Protein AF-A0A8S9N003-F1 (afdb_monomer)

Structure (mmCIF, N/CA/C/O backbone):
data_AF-A0A8S9N003-F1
#
_entry.id   AF-A0A8S9N003-F1
#
loop_
_atom_site.group_PDB
_atom_site.id
_atom_site.type_symbol
_atom_site.label_atom_id
_atom_site.label_alt_id
_atom_site.label_comp_id
_atom_site.label_asym_id
_atom_site.label_entity_id
_atom_site.label_seq_id
_atom_site.pdbx_PDB_ins_code
_atom_site.Cartn_x
_atom_site.Cartn_y
_atom_site.Cartn_z
_atom_site.occupancy
_atom_site.B_iso_or_equiv
_atom_site.auth_seq_id
_atom_site.auth_comp_id
_atom_site.auth_asym_id
_atom_site.auth_atom_id
_atom_site.pdbx_PDB_model_num
ATOM 1 N N . MET A 1 1 ? 17.693 15.719 -14.542 1.00 46.06 1 MET A N 1
ATOM 2 C CA . MET A 1 1 ? 16.903 15.922 -13.307 1.00 46.06 1 MET A CA 1
ATOM 3 C C . MET A 1 1 ? 15.934 14.744 -13.116 1.00 46.06 1 MET A C 1
ATOM 5 O O . MET A 1 1 ? 14.816 14.939 -12.684 1.00 46.06 1 MET A O 1
ATOM 9 N N . GLU A 1 2 ? 16.361 13.512 -13.427 1.00 62.44 2 GLU A N 1
ATOM 10 C CA . GLU A 1 2 ? 15.441 12.382 -13.689 1.00 62.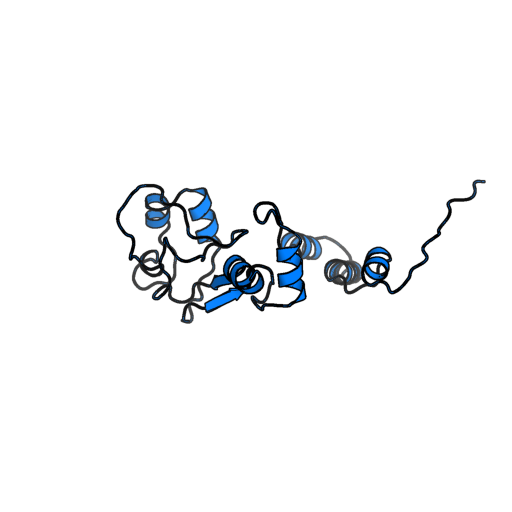44 2 GLU A CA 1
ATOM 11 C C . GLU A 1 2 ? 15.335 11.390 -12.516 1.00 62.44 2 GLU A C 1
ATOM 13 O O . GLU A 1 2 ? 14.362 10.655 -12.390 1.00 62.44 2 GLU A O 1
ATOM 18 N N . GLY A 1 3 ? 16.316 11.381 -11.604 1.00 68.00 3 GLY A N 1
ATOM 19 C CA . GLY A 1 3 ? 16.352 10.411 -10.503 1.00 68.00 3 GLY A CA 1
ATOM 20 C C . GLY A 1 3 ? 15.263 10.616 -9.443 1.00 68.00 3 GLY A C 1
ATOM 21 O O . GLY A 1 3 ? 14.746 9.640 -8.907 1.00 68.00 3 GLY A O 1
ATOM 22 N N . LYS A 1 4 ? 14.888 11.870 -9.148 1.00 77.56 4 LYS A N 1
ATOM 23 C CA . LYS A 1 4 ? 13.865 12.184 -8.134 1.00 77.56 4 LYS A CA 1
ATOM 24 C C . LYS A 1 4 ? 12.470 11.760 -8.595 1.00 77.56 4 LYS A C 1
ATOM 26 O O . LYS A 1 4 ? 11.755 11.123 -7.835 1.00 77.56 4 LYS A O 1
ATOM 31 N N . GLU A 1 5 ? 12.113 12.067 -9.838 1.00 79.81 5 GLU A N 1
ATOM 32 C CA . GLU A 1 5 ? 10.816 11.701 -10.422 1.00 79.81 5 GLU A CA 1
ATOM 33 C C . GLU A 1 5 ? 10.650 10.185 -10.519 1.00 79.81 5 GLU A C 1
ATOM 35 O O . GLU A 1 5 ? 9.596 9.641 -10.189 1.00 79.81 5 GLU A O 1
ATOM 40 N N . LEU A 1 6 ? 11.722 9.483 -10.890 1.00 77.81 6 LEU A N 1
ATOM 41 C CA . LEU A 1 6 ? 11.728 8.029 -10.944 1.00 77.81 6 LEU A CA 1
ATOM 42 C C . LEU A 1 6 ? 11.536 7.393 -9.563 1.00 77.81 6 LEU A C 1
ATOM 44 O O . LEU A 1 6 ? 10.800 6.413 -9.436 1.00 77.81 6 LEU A O 1
ATOM 48 N N . LEU A 1 7 ? 12.158 7.962 -8.526 1.00 80.50 7 LEU A N 1
ATOM 49 C CA . LEU A 1 7 ? 11.922 7.539 -7.148 1.00 80.50 7 LEU A CA 1
ATOM 50 C C . LEU A 1 7 ? 10.459 7.764 -6.761 1.00 80.50 7 LEU A C 1
ATOM 52 O O . LEU A 1 7 ? 9.802 6.825 -6.329 1.00 80.50 7 LEU A O 1
ATOM 56 N N . THR A 1 8 ? 9.911 8.957 -6.986 1.00 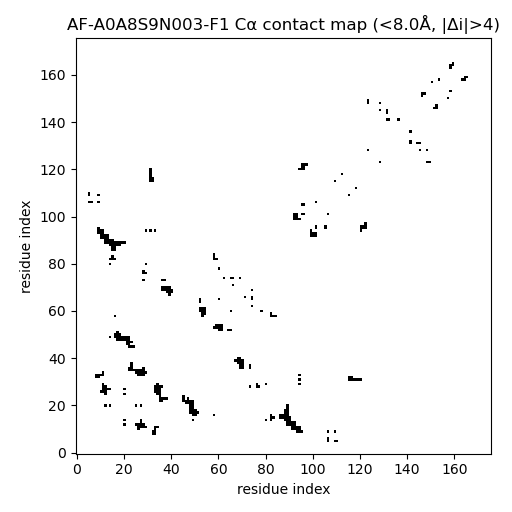81.62 8 THR A N 1
ATOM 57 C CA . THR A 1 8 ? 8.502 9.246 -6.682 1.00 81.62 8 THR A CA 1
ATOM 58 C C . THR A 1 8 ? 7.546 8.297 -7.411 1.00 81.62 8 THR A C 1
ATOM 60 O O . THR A 1 8 ? 6.586 7.824 -6.814 1.00 81.62 8 THR A O 1
ATOM 63 N N . THR A 1 9 ? 7.852 7.931 -8.657 1.00 83.56 9 THR A N 1
ATOM 64 C CA . THR A 1 9 ? 7.041 7.008 -9.473 1.00 83.56 9 THR A CA 1
ATOM 65 C C . THR A 1 9 ? 7.033 5.572 -8.940 1.00 83.56 9 THR A C 1
ATOM 67 O O . THR A 1 9 ? 6.120 4.805 -9.243 1.00 83.56 9 THR A O 1
ATOM 70 N N . GLY A 1 10 ? 8.057 5.160 -8.190 1.00 85.81 10 GLY A N 1
ATOM 71 C CA . GLY A 1 10 ? 8.152 3.795 -7.668 1.00 85.81 10 GLY A CA 1
ATOM 72 C C . GLY A 1 10 ? 7.829 3.621 -6.197 1.00 85.81 10 GLY A C 1
ATOM 73 O O . GLY A 1 10 ? 7.768 2.480 -5.728 1.00 85.81 10 GLY A O 1
ATOM 74 N N . LEU A 1 11 ? 7.603 4.718 -5.483 1.00 90.44 11 LEU A N 1
ATOM 75 C CA . LEU A 1 11 ? 7.223 4.693 -4.081 1.00 90.44 11 LEU A CA 1
ATOM 76 C C . LEU A 1 11 ? 5.718 4.445 -3.948 1.00 90.44 11 LEU A C 1
ATOM 78 O O . LEU A 1 11 ? 4.906 4.947 -4.722 1.00 90.44 11 LEU A O 1
ATOM 82 N N . ARG A 1 12 ? 5.360 3.633 -2.957 1.00 92.56 12 ARG A N 1
ATOM 83 C CA . ARG A 1 12 ? 3.988 3.297 -2.589 1.00 92.56 12 ARG A CA 1
ATOM 84 C C . ARG A 1 12 ? 3.846 3.393 -1.081 1.00 92.56 12 ARG A C 1
ATOM 86 O O . ARG A 1 12 ? 4.713 2.907 -0.355 1.00 92.56 12 ARG A O 1
ATOM 93 N N . VAL A 1 13 ? 2.735 3.935 -0.608 1.00 92.69 13 VAL A N 1
ATOM 94 C CA . VAL A 1 13 ? 2.401 3.898 0.816 1.00 92.69 13 VAL A CA 1
ATOM 95 C C . VAL A 1 13 ? 1.890 2.503 1.189 1.00 92.69 13 VAL A C 1
ATOM 97 O O . VAL A 1 13 ? 0.994 1.947 0.554 1.00 92.69 13 VAL A O 1
ATOM 100 N N . GLN A 1 14 ? 2.506 1.898 2.195 1.00 90.81 14 GLN A N 1
ATOM 101 C CA . GLN A 1 14 ? 2.070 0.673 2.845 1.00 90.81 14 GLN A CA 1
ATOM 102 C C . GLN A 1 14 ? 1.165 1.054 4.012 1.00 90.81 14 GLN A C 1
ATOM 104 O O . GLN A 1 14 ? 1.615 1.682 4.969 1.00 90.81 14 GLN A O 1
ATOM 109 N N . ILE A 1 15 ? -0.105 0.667 3.913 1.00 91.38 15 ILE A N 1
ATOM 110 C CA . ILE A 1 15 ? -1.128 1.034 4.891 1.00 91.38 15 ILE A CA 1
ATOM 111 C C . ILE A 1 15 ? -0.901 0.290 6.211 1.00 91.38 15 ILE A C 1
ATOM 113 O O . ILE A 1 15 ? -0.929 -0.943 6.256 1.00 91.38 15 ILE A O 1
ATOM 117 N N . GLY A 1 16 ? -0.702 1.058 7.279 1.00 89.06 16 GLY A N 1
ATOM 118 C CA . GLY A 1 16 ? -0.596 0.603 8.659 1.00 89.06 16 GLY A CA 1
ATOM 119 C C . GLY A 1 16 ? -1.853 0.945 9.458 1.00 89.06 16 GLY A C 1
ATOM 120 O O . GLY A 1 16 ? -2.626 0.051 9.806 1.00 89.06 16 GLY A O 1
ATOM 121 N N . ASN A 1 17 ? -2.057 2.225 9.776 1.00 89.00 17 ASN A N 1
ATOM 122 C CA . ASN A 1 17 ? -3.246 2.741 10.468 1.00 89.00 17 ASN A CA 1
ATOM 123 C C . ASN A 1 17 ? -4.128 3.596 9.548 1.00 89.00 17 ASN A C 1
ATOM 125 O O . ASN A 1 17 ? -5.282 3.835 9.891 1.00 89.00 17 ASN A O 1
ATOM 129 N N . GLY A 1 18 ? -3.617 4.013 8.386 1.00 89.25 18 GLY A N 1
ATOM 130 C CA . GLY A 1 18 ? -4.338 4.808 7.401 1.00 89.25 18 GLY A CA 1
ATOM 131 C C . GLY A 1 18 ? -4.668 6.225 7.865 1.00 89.25 18 GLY A C 1
ATOM 132 O O . GLY A 1 18 ? -5.522 6.856 7.249 1.00 89.25 18 GLY A O 1
ATOM 133 N N . GLU A 1 19 ? -4.084 6.708 8.965 1.00 90.44 19 GLU A N 1
ATOM 134 C CA . GLU A 1 19 ? -4.423 8.013 9.554 1.00 90.44 19 GLU A CA 1
ATOM 135 C C . GLU A 1 19 ? -3.781 9.176 8.798 1.00 90.44 19 GLU A C 1
ATOM 137 O O . GLU A 1 19 ? -4.361 10.256 8.751 1.00 90.44 19 GLU A O 1
ATOM 142 N N . GLU A 1 20 ? -2.615 8.951 8.191 1.00 90.50 20 GLU A N 1
ATOM 143 C CA . GLU A 1 20 ? -1.852 9.983 7.478 1.00 90.50 20 GLU A CA 1
ATOM 144 C C . GLU A 1 20 ? -2.016 9.878 5.957 1.00 90.50 20 GLU A C 1
ATOM 146 O O . GLU A 1 20 ? -1.788 10.851 5.241 1.00 90.50 20 GLU A O 1
ATOM 151 N N . THR A 1 21 ? -2.444 8.716 5.457 1.00 92.25 21 THR A N 1
ATOM 152 C CA . THR A 1 21 ? -2.610 8.479 4.020 1.00 92.25 21 THR A CA 1
ATOM 153 C C . THR A 1 21 ? -3.939 9.031 3.512 1.00 92.25 21 THR A C 1
ATOM 155 O O . THR A 1 21 ? -5.003 8.566 3.923 1.00 92.25 21 THR A O 1
ATOM 158 N N . LEU A 1 22 ? -3.897 9.954 2.554 1.00 93.00 22 LEU A N 1
ATOM 159 C CA . LEU A 1 22 ? -5.061 10.491 1.852 1.00 93.00 22 LEU A CA 1
ATOM 160 C C . LEU A 1 22 ? -5.551 9.521 0.776 1.00 93.00 22 LEU A C 1
ATOM 162 O O . LEU A 1 22 ? -4.792 9.100 -0.099 1.00 93.00 22 LEU A O 1
ATOM 166 N N . ILE A 1 23 ? -6.855 9.229 0.779 1.00 92.06 23 ILE A N 1
ATOM 167 C CA . ILE A 1 23 ? -7.449 8.206 -0.095 1.00 92.06 23 ILE A CA 1
ATOM 168 C C . ILE A 1 23 ? -7.182 8.503 -1.570 1.00 92.06 23 ILE A C 1
ATOM 170 O O . ILE A 1 23 ? -6.803 7.596 -2.302 1.00 92.06 23 ILE A O 1
ATOM 174 N N . TRP A 1 24 ? -7.390 9.746 -2.007 1.00 91.62 24 TRP A N 1
ATOM 175 C CA . TRP A 1 24 ? -7.427 10.104 -3.432 1.00 91.62 24 TRP A CA 1
ATOM 176 C C . TRP A 1 24 ? -6.133 10.719 -3.965 1.00 91.62 24 TRP A C 1
ATOM 178 O O . TRP A 1 24 ? -5.999 10.891 -5.175 1.00 91.62 24 TRP A O 1
ATOM 188 N N . ARG A 1 25 ? -5.193 11.070 -3.081 1.00 89.88 25 ARG A N 1
ATOM 189 C CA . ARG A 1 25 ? -3.941 11.744 -3.458 1.00 89.88 25 ARG A CA 1
ATOM 190 C C . ARG A 1 25 ? -2.739 10.818 -3.375 1.00 89.88 25 ARG A C 1
ATOM 192 O O . ARG A 1 25 ? -1.902 10.840 -4.275 1.00 89.88 25 ARG A O 1
ATOM 199 N N . ASP A 1 26 ? -2.671 9.995 -2.334 1.00 92.06 26 ASP A N 1
ATOM 200 C CA . ASP A 1 26 ? -1.490 9.183 -2.092 1.00 92.06 26 ASP A CA 1
ATOM 201 C C . ASP A 1 26 ? -1.506 7.890 -2.906 1.00 92.06 26 ASP A C 1
ATOM 203 O O . ASP A 1 26 ? -2.539 7.267 -3.162 1.00 92.06 26 ASP A O 1
ATOM 207 N N . ALA A 1 27 ? -0.321 7.458 -3.328 1.00 92.94 27 ALA A N 1
ATOM 208 C CA . ALA A 1 27 ? -0.155 6.242 -4.103 1.00 92.94 27 ALA A CA 1
ATOM 209 C C . ALA A 1 27 ? -0.066 5.022 -3.176 1.00 92.94 27 ALA A C 1
ATOM 211 O O . ALA A 1 27 ? 1.026 4.578 -2.825 1.00 92.94 27 ALA A O 1
ATOM 212 N N . TRP A 1 28 ? -1.210 4.476 -2.768 1.00 93.31 28 TRP A N 1
ATOM 213 C CA . TRP A 1 28 ? -1.267 3.336 -1.842 1.00 93.31 28 TRP A CA 1
ATOM 214 C C . TRP A 1 28 ? -1.800 2.037 -2.463 1.00 93.31 28 TRP A C 1
ATOM 216 O O . TRP A 1 28 ? -1.652 0.969 -1.864 1.00 93.31 28 TRP A O 1
ATOM 226 N N . LEU A 1 29 ? -2.349 2.070 -3.686 1.00 92.94 29 LEU A N 1
ATOM 227 C CA . LEU A 1 29 ? -2.745 0.836 -4.370 1.00 92.94 29 LEU A CA 1
ATOM 228 C C . LEU A 1 29 ? -1.532 0.057 -4.900 1.00 92.94 29 LEU A C 1
ATOM 230 O O . LEU A 1 29 ? -0.572 0.654 -5.402 1.00 92.94 29 LEU A O 1
ATOM 234 N N . PRO A 1 30 ? -1.576 -1.289 -4.871 1.00 87.25 30 PRO A N 1
ATOM 235 C CA . PRO A 1 30 ? -0.510 -2.155 -5.373 1.00 87.25 30 PRO A CA 1
ATOM 236 C C . PRO A 1 30 ? -0.525 -2.277 -6.911 1.00 87.25 30 PRO A C 1
ATOM 238 O O . PRO A 1 30 ? -0.478 -3.378 -7.454 1.00 87.25 30 PRO A O 1
ATOM 241 N N . THR A 1 31 ? -0.595 -1.150 -7.619 1.00 87.44 31 THR A N 1
ATOM 242 C CA . THR A 1 31 ? -0.583 -1.059 -9.088 1.00 87.44 31 THR A CA 1
ATOM 243 C C . THR A 1 31 ? 0.817 -0.782 -9.636 1.00 87.44 31 THR A C 1
ATOM 245 O O . THR A 1 31 ? 1.753 -0.496 -8.887 1.00 87.44 31 THR A O 1
ATOM 248 N N . HIS A 1 32 ? 0.966 -0.845 -10.961 1.00 84.19 32 HIS A N 1
ATOM 249 C CA . HIS A 1 32 ? 2.196 -0.491 -11.670 1.00 84.19 32 HIS A CA 1
ATOM 250 C C . HIS A 1 32 ? 1.891 0.589 -12.725 1.00 84.19 32 HIS A C 1
ATOM 252 O O . HIS A 1 32 ? 1.221 0.287 -13.714 1.00 84.19 32 HIS A O 1
ATOM 258 N N . PRO A 1 33 ? 2.307 1.852 -12.506 1.00 86.44 33 PRO A N 1
ATOM 259 C CA . PRO A 1 33 ? 2.910 2.395 -11.280 1.00 86.44 33 PRO A CA 1
ATOM 260 C C . PRO A 1 33 ? 1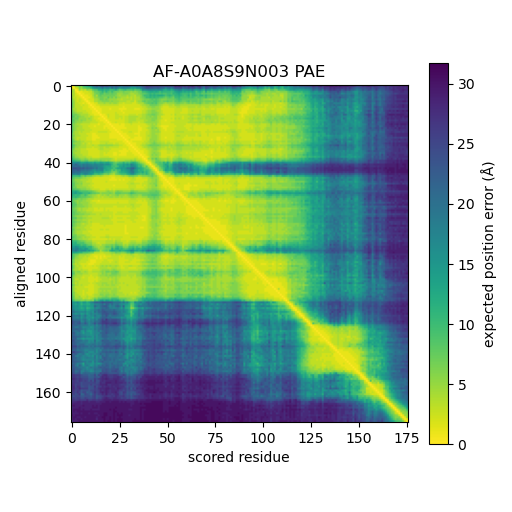.914 2.439 -10.098 1.00 86.44 33 PRO A C 1
ATOM 262 O O . PRO A 1 33 ? 0.700 2.339 -10.319 1.00 86.44 33 PRO A O 1
ATOM 265 N N . PRO A 1 34 ? 2.393 2.576 -8.845 1.00 90.19 34 PRO A N 1
ATOM 266 C CA . PRO A 1 34 ? 1.550 2.908 -7.700 1.00 90.19 34 PRO A CA 1
ATOM 267 C C . PRO A 1 34 ? 0.699 4.142 -7.987 1.00 90.19 34 PRO A C 1
ATOM 269 O O . PRO A 1 34 ? 1.190 5.123 -8.543 1.00 90.19 34 PRO A O 1
ATOM 272 N N . ARG A 1 35 ? -0.574 4.104 -7.602 1.00 92.56 35 ARG A N 1
ATOM 273 C CA . ARG A 1 35 ? -1.480 5.251 -7.730 1.00 92.56 35 ARG A CA 1
ATOM 274 C C . ARG A 1 35 ? -2.556 5.229 -6.654 1.00 92.56 35 ARG A C 1
ATOM 276 O O . ARG A 1 35 ? -2.755 4.213 -5.986 1.00 92.56 35 ARG A O 1
ATOM 283 N N . ALA A 1 36 ? -3.261 6.345 -6.528 1.00 92.38 36 ALA A N 1
ATOM 284 C CA . ALA A 1 36 ? -4.497 6.414 -5.771 1.00 92.38 36 ALA A CA 1
ATOM 285 C C . ALA A 1 36 ? -5.636 5.645 -6.487 1.00 92.38 36 ALA A C 1
ATOM 287 O O . ALA A 1 36 ? -5.599 5.469 -7.719 1.00 92.38 36 ALA A O 1
ATOM 288 N N . PRO A 1 37 ? -6.650 5.167 -5.746 1.00 92.69 37 PRO A N 1
ATOM 289 C CA . PRO A 1 37 ? -7.906 4.682 -6.304 1.00 92.69 37 PRO A CA 1
ATOM 290 C C . PRO A 1 37 ? -8.630 5.745 -7.132 1.00 92.69 37 PRO A C 1
ATOM 292 O O . PRO A 1 37 ? -8.523 6.946 -6.894 1.00 92.69 37 PRO A O 1
ATOM 295 N N . ARG A 1 38 ? -9.408 5.280 -8.108 1.00 91.25 38 ARG A N 1
ATOM 296 C CA . ARG A 1 38 ? -10.279 6.105 -8.943 1.00 91.25 38 ARG A CA 1
ATOM 297 C C . ARG A 1 38 ? -11.649 6.209 -8.290 1.00 91.25 38 ARG A C 1
ATOM 299 O O . ARG A 1 38 ? -12.271 5.194 -7.963 1.00 91.25 38 ARG A O 1
ATOM 306 N N . GLN A 1 39 ? -12.110 7.443 -8.132 1.00 88.88 39 GLN A N 1
ATOM 307 C CA . GLN A 1 39 ? -13.438 7.745 -7.618 1.00 88.88 39 GLN A CA 1
ATOM 308 C C . GLN A 1 39 ? -14.512 7.231 -8.582 1.00 88.88 39 GLN A C 1
ATOM 310 O O . GLN A 1 39 ? -14.416 7.425 -9.794 1.00 88.88 39 GLN A O 1
ATOM 315 N N . ARG A 1 40 ? -15.544 6.582 -8.040 1.00 84.12 40 ARG A N 1
ATOM 316 C CA . ARG A 1 40 ? -16.732 6.170 -8.802 1.00 84.12 40 ARG A CA 1
ATOM 317 C C . ARG A 1 40 ? -17.671 7.346 -9.067 1.00 84.12 40 ARG A C 1
ATOM 319 O O . ARG A 1 40 ? -18.242 7.431 -10.147 1.00 84.12 40 ARG A O 1
ATOM 326 N N . ASN A 1 41 ? -17.798 8.244 -8.093 1.00 77.12 41 ASN A N 1
ATOM 327 C CA . ASN A 1 41 ? -18.612 9.453 -8.154 1.00 77.12 41 ASN A CA 1
ATOM 328 C C . ASN A 1 41 ? -17.737 10.661 -7.791 1.00 77.12 41 ASN A C 1
ATOM 330 O O . ASN A 1 41 ? -16.869 10.534 -6.930 1.00 77.12 41 ASN A O 1
ATOM 334 N N . HIS A 1 42 ? -17.989 11.829 -8.391 1.00 67.06 42 HIS A N 1
ATOM 335 C CA . HIS A 1 42 ? -17.366 13.101 -7.995 1.00 67.06 42 HIS A CA 1
ATOM 336 C C . HIS A 1 42 ? -17.910 13.573 -6.639 1.00 67.06 42 HIS A C 1
ATOM 338 O O . HIS A 1 42 ? -18.656 14.545 -6.558 1.00 67.06 42 HIS A O 1
ATOM 344 N N . ILE A 1 43 ? -17.592 12.844 -5.571 1.00 64.06 43 ILE A N 1
ATOM 345 C CA . ILE A 1 43 ? -17.866 13.293 -4.212 1.00 64.06 43 ILE A CA 1
ATOM 346 C C . ILE A 1 43 ? -16.670 14.143 -3.792 1.00 64.06 43 ILE A C 1
ATOM 348 O O . ILE A 1 43 ? -15.527 13.682 -3.838 1.00 64.06 43 ILE A O 1
ATOM 352 N N . ASP A 1 44 ? -16.935 15.389 -3.414 1.00 59.94 44 ASP A N 1
ATOM 353 C CA . ASP A 1 44 ? -15.929 16.381 -3.032 1.00 59.94 44 ASP A CA 1
ATOM 354 C C . ASP A 1 44 ? -15.380 16.095 -1.622 1.00 59.94 44 ASP A C 1
ATOM 356 O O . ASP A 1 44 ? -15.587 16.841 -0.671 1.00 59.94 44 ASP A O 1
ATOM 360 N N . ILE A 1 45 ? -14.741 14.936 -1.460 1.00 60.47 45 ILE A N 1
ATOM 361 C CA . ILE A 1 45 ? -14.122 14.490 -0.205 1.00 60.47 45 ILE A CA 1
ATOM 362 C C . ILE A 1 45 ? -12.623 14.315 -0.378 1.00 60.47 45 ILE A C 1
ATOM 364 O O . ILE A 1 45 ? -12.045 13.242 -0.203 1.00 60.47 45 ILE A O 1
ATOM 368 N N . ASN A 1 46 ? -11.997 15.424 -0.758 1.00 63.50 46 ASN A N 1
ATOM 369 C CA . ASN A 1 46 ? -10.577 15.500 -1.072 1.00 63.50 46 ASN A CA 1
ATOM 370 C C . ASN A 1 46 ? -9.640 15.283 0.132 1.00 63.50 46 ASN A C 1
ATOM 372 O O . ASN A 1 46 ? -8.460 15.018 -0.092 1.00 63.50 46 ASN A O 1
ATOM 376 N N . ASP A 1 47 ? -10.152 15.311 1.368 1.00 69.75 47 ASP A N 1
ATOM 377 C CA . ASP A 1 47 ? -9.335 15.262 2.592 1.00 69.75 47 ASP A CA 1
ATOM 378 C C . ASP A 1 47 ? -9.655 14.065 3.509 1.00 69.75 47 ASP A C 1
ATOM 380 O O . ASP A 1 47 ? -9.330 14.065 4.695 1.00 69.75 47 ASP A O 1
ATOM 384 N N . HIS A 1 48 ? -10.296 13.018 2.981 1.00 87.00 48 HIS A N 1
ATOM 385 C CA . HIS A 1 48 ? -10.458 11.776 3.734 1.00 87.00 48 HIS A CA 1
ATOM 386 C C . HIS A 1 48 ? -9.202 10.913 3.701 1.00 87.00 48 HIS A C 1
ATOM 388 O O . HIS A 1 48 ? -8.563 10.727 2.660 1.00 87.00 48 HIS A O 1
ATOM 394 N N . THR A 1 49 ? -8.894 10.346 4.861 1.00 92.12 49 THR A N 1
ATOM 395 C CA . THR A 1 49 ? -7.774 9.438 5.071 1.00 92.12 49 THR A CA 1
ATOM 396 C C . THR A 1 49 ? -8.230 7.986 4.974 1.00 92.12 49 THR A C 1
ATOM 398 O O . THR A 1 49 ? -9.416 7.668 5.117 1.00 92.12 49 THR A O 1
ATOM 401 N N . VAL A 1 50 ? -7.297 7.079 4.688 1.00 91.94 50 VAL A N 1
ATOM 402 C CA . VAL A 1 50 ? -7.577 5.653 4.460 1.00 91.94 50 VAL A CA 1
ATOM 403 C C . VAL A 1 50 ? -8.223 4.988 5.681 1.00 91.94 50 VAL A C 1
ATOM 405 O O . VAL A 1 50 ? -8.997 4.048 5.508 1.00 91.94 50 VAL A O 1
ATOM 408 N N . ASN A 1 51 ? -8.007 5.503 6.896 1.00 91.38 51 ASN A N 1
ATOM 409 C CA . ASN A 1 51 ? -8.637 4.974 8.109 1.00 91.38 51 ASN A CA 1
ATOM 410 C C . ASN A 1 51 ? -10.177 4.990 8.055 1.00 91.38 51 ASN A C 1
ATOM 412 O O . ASN A 1 51 ? -10.821 4.126 8.647 1.00 91.38 51 ASN A O 1
ATOM 416 N N . THR A 1 52 ? -10.767 5.922 7.300 1.00 91.25 52 THR A N 1
ATOM 417 C CA . THR A 1 52 ? -12.222 6.069 7.159 1.00 91.25 52 THR A CA 1
ATOM 418 C C . THR A 1 52 ? -12.836 4.928 6.352 1.00 91.25 52 THR A C 1
ATOM 420 O O . THR A 1 52 ? -14.038 4.686 6.429 1.00 91.25 52 THR A O 1
ATOM 423 N N . LEU A 1 53 ? -12.006 4.191 5.606 1.00 91.44 53 LEU A N 1
ATOM 424 C CA . LEU A 1 53 ? -12.400 3.015 4.839 1.00 91.44 53 LEU A CA 1
ATOM 425 C C . LEU A 1 53 ? -12.467 1.746 5.699 1.00 91.44 53 LEU A C 1
ATOM 427 O O . LEU A 1 53 ? -12.902 0.703 5.204 1.00 91.44 53 LEU A O 1
ATOM 431 N N . PHE A 1 54 ? -12.035 1.800 6.961 1.00 91.88 54 PHE A N 1
ATOM 432 C CA . PHE A 1 54 ? -12.148 0.680 7.887 1.00 91.88 54 PHE A CA 1
ATOM 433 C C . PHE A 1 54 ? -13.515 0.639 8.572 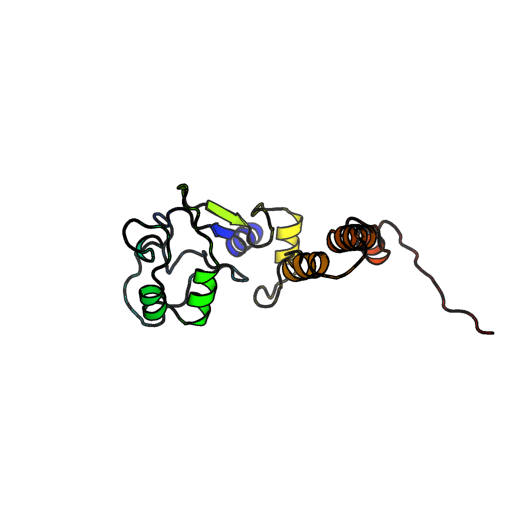1.00 91.88 54 PHE A C 1
ATOM 435 O O . PHE A 1 54 ? -14.171 1.657 8.787 1.00 91.88 54 PHE A O 1
ATOM 442 N N . LEU A 1 55 ? -13.951 -0.560 8.959 1.00 91.06 55 LEU A N 1
ATOM 443 C CA . LEU A 1 55 ? -15.061 -0.710 9.896 1.00 91.06 55 LEU A CA 1
ATOM 444 C C . LEU A 1 55 ? -14.651 -0.119 11.253 1.00 91.06 55 LEU A C 1
ATOM 446 O O . LEU A 1 55 ? -13.548 -0.388 11.737 1.00 91.06 55 LEU A O 1
ATOM 450 N N . LEU A 1 56 ? -15.544 0.663 11.867 1.00 85.88 56 LEU A N 1
ATOM 451 C CA . LEU A 1 56 ? -15.291 1.407 13.107 1.00 85.88 56 LEU A CA 1
ATOM 452 C C . LEU A 1 56 ? -14.669 0.531 14.203 1.00 85.88 56 LEU A C 1
ATOM 454 O O . LEU A 1 56 ? -15.191 -0.530 14.537 1.00 85.88 56 LEU A O 1
ATOM 458 N N . GLY A 1 57 ? -13.554 0.995 14.772 1.00 82.75 57 GLY A N 1
ATOM 459 C CA . GLY A 1 57 ? -12.837 0.287 15.839 1.00 82.75 57 GLY A CA 1
ATOM 460 C C . GLY A 1 57 ? -12.119 -0.989 15.388 1.00 82.75 57 GLY A C 1
ATOM 461 O O . GLY A 1 57 ? -11.569 -1.708 16.219 1.00 82.75 57 GLY A O 1
ATOM 462 N N . THR A 1 58 ? -12.099 -1.277 14.086 1.00 85.81 58 THR A N 1
ATOM 463 C CA . THR A 1 58 ? -11.385 -2.414 13.505 1.00 85.81 58 THR A CA 1
ATOM 464 C C . THR A 1 58 ? -10.360 -1.940 12.474 1.00 85.81 58 THR A C 1
ATOM 466 O O . THR A 1 58 ? -10.280 -0.764 12.134 1.00 85.81 58 THR A O 1
ATOM 469 N N . ARG A 1 59 ? -9.578 -2.884 11.949 1.00 85.38 59 ARG A N 1
ATOM 470 C CA . ARG A 1 59 ? -8.665 -2.681 10.811 1.00 85.38 59 ARG A CA 1
ATOM 471 C C . ARG A 1 59 ? -9.088 -3.502 9.596 1.00 85.38 59 ARG A C 1
ATOM 473 O O . ARG A 1 59 ? -8.263 -3.932 8.798 1.00 85.38 59 ARG A O 1
ATOM 480 N N . GLN A 1 60 ? -10.382 -3.794 9.515 1.00 90.44 60 GLN A N 1
ATOM 481 C CA . GLN A 1 60 ? -10.975 -4.519 8.403 1.00 90.44 60 GLN A CA 1
ATOM 482 C C . GLN A 1 60 ? -11.620 -3.528 7.446 1.00 90.44 60 GLN A C 1
ATOM 484 O O . GLN A 1 60 ? -12.273 -2.578 7.872 1.00 90.44 60 GLN A O 1
ATOM 489 N N . TRP A 1 61 ? -11.447 -3.765 6.152 1.00 93.31 61 TRP A N 1
ATOM 490 C CA . TRP A 1 61 ? -12.034 -2.937 5.108 1.00 93.31 61 TRP A CA 1
ATOM 491 C C . TRP A 1 61 ? -13.565 -2.981 5.140 1.00 93.31 61 TRP A C 1
ATOM 493 O O . TRP A 1 61 ? -14.166 -4.057 5.137 1.00 93.31 61 TRP A O 1
ATOM 503 N N . ASN A 1 62 ? -14.204 -1.813 5.094 1.00 93.81 62 ASN A N 1
ATOM 504 C CA . ASN A 1 62 ? -15.637 -1.695 4.870 1.00 93.81 62 ASN A CA 1
ATOM 505 C C . ASN A 1 62 ? -15.934 -1.866 3.370 1.00 93.81 62 ASN A C 1
ATOM 507 O O . ASN A 1 62 ? -15.860 -0.921 2.586 1.00 93.81 62 ASN A O 1
ATOM 511 N N . ILE A 1 63 ? -16.247 -3.099 2.964 1.00 93.31 63 ILE A N 1
ATOM 512 C CA . ILE A 1 63 ? -16.443 -3.465 1.552 1.00 93.31 63 ILE A CA 1
ATOM 513 C C . ILE A 1 63 ? -17.601 -2.700 0.902 1.00 93.31 63 ILE A C 1
ATOM 515 O O . ILE A 1 63 ? -17.517 -2.354 -0.276 1.00 93.31 63 ILE A O 1
ATOM 519 N N . GLU A 1 64 ? -18.662 -2.422 1.657 1.00 92.12 64 GLU A N 1
ATOM 520 C CA . GLU A 1 64 ? -19.811 -1.669 1.159 1.00 92.12 64 GLU A CA 1
ATOM 521 C C . GLU A 1 64 ? -19.424 -0.220 0.853 1.00 92.12 64 GLU A C 1
ATOM 523 O O . GLU A 1 64 ? -19.685 0.271 -0.246 1.00 92.12 64 GLU A O 1
ATOM 528 N N . LEU A 1 65 ? -18.704 0.428 1.773 1.00 91.31 65 LEU A N 1
ATOM 529 C CA . LEU A 1 65 ? -18.190 1.782 1.576 1.00 91.31 65 LEU A CA 1
ATOM 530 C C . LEU A 1 65 ? -17.212 1.851 0.395 1.00 91.31 65 LEU A C 1
ATOM 532 O O . LEU A 1 65 ? -17.314 2.742 -0.447 1.00 91.31 65 LEU A O 1
ATOM 536 N N . LEU A 1 66 ? -16.301 0.880 0.279 1.00 92.00 66 LEU A N 1
ATOM 537 C CA . LEU A 1 66 ? -15.380 0.793 -0.857 1.00 92.00 66 LEU A CA 1
ATOM 538 C C . LEU A 1 66 ? -16.130 0.701 -2.192 1.00 92.00 66 LEU A C 1
ATOM 540 O O . LEU A 1 66 ? -15.787 1.412 -3.134 1.00 92.00 66 LEU A O 1
ATOM 544 N N . ALA A 1 67 ? -17.174 -0.130 -2.267 1.00 91.62 67 ALA A N 1
ATOM 545 C CA . ALA A 1 67 ? -17.986 -0.288 -3.471 1.00 91.62 67 ALA A CA 1
ATOM 546 C C . ALA A 1 67 ? -18.774 0.980 -3.842 1.00 91.62 67 ALA A C 1
ATOM 548 O O . ALA A 1 67 ? -19.070 1.197 -5.019 1.00 91.62 67 ALA A O 1
ATOM 549 N N . GLN A 1 68 ? -19.121 1.821 -2.868 1.00 89.81 68 GLN A N 1
ATOM 550 C CA . GLN A 1 68 ? -19.784 3.102 -3.120 1.00 89.81 68 GLN A CA 1
ATOM 551 C C . GLN A 1 68 ? -18.802 4.171 -3.621 1.00 89.81 68 GLN A C 1
ATOM 553 O O . GLN A 1 68 ? -19.139 4.937 -4.525 1.00 89.81 68 GLN A O 1
ATOM 558 N N . LEU A 1 69 ? -17.591 4.213 -3.058 1.00 89.62 69 LEU A N 1
ATOM 559 C CA . LEU A 1 69 ? -16.617 5.278 -3.312 1.00 89.62 69 LEU A CA 1
ATOM 560 C C . LEU A 1 69 ? -15.724 5.026 -4.534 1.00 89.62 69 LEU A C 1
ATOM 562 O O . LEU A 1 69 ? -15.363 5.975 -5.233 1.00 89.62 69 LEU A O 1
ATOM 566 N N . MET A 1 70 ? -15.341 3.775 -4.790 1.00 91.94 70 MET A N 1
ATOM 567 C CA . MET A 1 70 ? -14.306 3.420 -5.766 1.00 91.94 70 MET A CA 1
ATOM 568 C C . MET A 1 70 ? -14.859 2.589 -6.922 1.00 91.94 70 MET A C 1
ATOM 570 O O . MET A 1 70 ? -15.885 1.913 -6.810 1.00 91.94 70 MET A O 1
ATOM 574 N N . VAL A 1 71 ? -14.158 2.622 -8.056 1.00 92.94 71 VAL A N 1
ATOM 575 C CA . VAL A 1 71 ? -14.451 1.720 -9.178 1.00 92.94 71 VAL A CA 1
ATOM 576 C C . VAL A 1 71 ? -14.178 0.255 -8.792 1.00 92.94 71 VAL A C 1
ATOM 578 O O . VAL A 1 71 ? -13.236 -0.001 -8.036 1.00 92.94 71 VAL A O 1
ATOM 581 N N . PRO A 1 72 ? -14.964 -0.720 -9.292 1.00 92.50 72 PRO A N 1
ATOM 582 C CA . PRO A 1 72 ? -14.865 -2.122 -8.872 1.00 92.50 72 PRO A CA 1
ATOM 583 C C . PRO A 1 72 ? -13.461 -2.722 -8.987 1.00 92.50 72 PRO A C 1
ATOM 585 O O . PRO A 1 72 ? -13.039 -3.467 -8.106 1.00 92.50 72 PRO A O 1
ATOM 588 N N . GLU A 1 73 ? -12.709 -2.350 -10.025 1.00 93.00 73 GLU A N 1
ATOM 589 C CA . GLU A 1 73 ? -11.350 -2.851 -10.241 1.00 93.00 73 GLU A CA 1
ATOM 590 C C . GLU A 1 73 ? -10.404 -2.423 -9.114 1.00 93.00 73 GLU A C 1
ATOM 592 O O . GLU A 1 73 ? -9.515 -3.174 -8.721 1.00 93.00 73 GLU A O 1
ATOM 597 N N . ASP A 1 74 ? -10.602 -1.219 -8.575 1.00 94.06 74 ASP A N 1
ATOM 598 C CA . ASP A 1 74 ? -9.773 -0.687 -7.498 1.00 94.06 74 ASP A CA 1
ATOM 599 C C . ASP A 1 74 ? -10.206 -1.259 -6.145 1.00 94.06 74 ASP A C 1
ATOM 601 O O . ASP A 1 74 ? -9.356 -1.537 -5.303 1.00 94.06 74 ASP A O 1
ATOM 605 N N . VAL A 1 75 ? -11.500 -1.538 -5.960 1.00 93.56 75 VAL A N 1
ATOM 606 C CA . VAL A 1 75 ? -12.011 -2.242 -4.772 1.00 93.56 75 VAL A CA 1
ATOM 607 C C . VAL A 1 75 ? -11.348 -3.611 -4.623 1.00 93.56 75 VAL A C 1
ATOM 609 O O . VAL A 1 75 ? -10.936 -3.985 -3.523 1.00 93.56 75 VAL A O 1
ATOM 612 N N . ASP A 1 76 ? -11.204 -4.355 -5.718 1.00 92.88 76 ASP A N 1
ATOM 613 C CA . ASP A 1 76 ? -10.563 -5.670 -5.685 1.00 92.88 76 ASP A CA 1
ATOM 614 C C . ASP A 1 76 ? -9.061 -5.594 -5.392 1.00 92.88 76 ASP A C 1
ATOM 616 O O . ASP A 1 76 ? -8.513 -6.511 -4.777 1.00 92.88 76 ASP A O 1
ATOM 620 N N . LEU A 1 77 ? -8.405 -4.488 -5.749 1.00 92.88 77 LEU A N 1
ATOM 621 C CA . LEU A 1 77 ? -7.023 -4.217 -5.350 1.00 92.88 77 LEU A CA 1
ATOM 622 C C . LEU A 1 77 ? -6.922 -3.879 -3.859 1.00 92.88 77 LEU A C 1
ATOM 624 O O . LEU A 1 77 ? -6.041 -4.407 -3.184 1.00 92.88 77 LEU A O 1
ATOM 628 N N . VAL A 1 78 ? -7.830 -3.055 -3.326 1.00 93.44 78 VAL A N 1
ATOM 629 C CA . VAL A 1 78 ? -7.858 -2.708 -1.893 1.00 93.44 78 VAL A CA 1
ATOM 630 C C . VAL A 1 78 ? -8.069 -3.952 -1.032 1.00 93.44 78 VAL A C 1
ATOM 632 O O . VAL A 1 78 ? -7.360 -4.142 -0.047 1.00 93.44 78 VAL A O 1
ATOM 635 N N . LYS A 1 79 ? -8.968 -4.858 -1.435 1.00 91.12 79 LYS A N 1
ATOM 636 C CA . LYS A 1 79 ? -9.204 -6.132 -0.730 1.00 91.12 79 LYS A CA 1
ATOM 637 C C . LYS A 1 79 ? -7.952 -7.006 -0.601 1.00 91.12 79 LYS A C 1
ATOM 639 O O . LYS A 1 79 ? -7.873 -7.811 0.322 1.00 91.12 79 LYS A O 1
ATOM 644 N N . GLN A 1 80 ? -6.991 -6.882 -1.519 1.00 88.94 80 GLN A N 1
ATOM 645 C CA . GLN A 1 80 ? -5.733 -7.638 -1.475 1.00 88.94 80 GLN A CA 1
ATOM 646 C C . GLN A 1 80 ? -4.718 -7.042 -0.490 1.00 88.94 80 GLN A C 1
ATOM 648 O O . GLN A 1 80 ? -3.725 -7.695 -0.161 1.00 88.94 80 GLN A O 1
ATOM 653 N N . ILE A 1 81 ? -4.942 -5.814 -0.014 1.00 89.81 81 ILE A N 1
ATOM 654 C CA . ILE A 1 81 ? -4.076 -5.156 0.961 1.00 89.81 81 ILE A CA 1
ATOM 655 C C . ILE A 1 81 ? -4.400 -5.709 2.347 1.00 89.81 81 ILE A C 1
ATOM 657 O O . ILE A 1 81 ? -5.473 -5.471 2.905 1.00 89.81 81 ILE A O 1
ATOM 661 N N . VAL A 1 82 ? -3.439 -6.434 2.915 1.00 83.88 82 VAL A N 1
ATOM 662 C CA . VAL A 1 82 ? -3.513 -6.926 4.290 1.00 83.88 82 VAL A CA 1
ATOM 663 C C . VAL A 1 82 ? -3.017 -5.834 5.230 1.00 83.88 82 VAL A C 1
ATOM 665 O O . VAL A 1 82 ? -1.843 -5.470 5.195 1.00 83.88 82 VAL A O 1
ATOM 668 N N . VAL A 1 83 ? -3.909 -5.338 6.083 1.00 86.19 83 VAL A N 1
ATOM 669 C CA . VAL A 1 83 ? -3.577 -4.376 7.138 1.00 86.19 83 VAL A CA 1
ATOM 670 C C . VAL A 1 83 ? -3.234 -5.146 8.411 1.00 86.19 83 VAL A C 1
ATOM 672 O O . VAL A 1 83 ? -3.977 -6.032 8.834 1.00 86.19 83 VAL A O 1
ATOM 675 N N . SER A 1 84 ? -2.088 -4.838 9.022 1.00 78.19 84 SER A N 1
ATOM 676 C CA . SER A 1 84 ? -1.657 -5.503 10.257 1.00 78.19 84 SER A CA 1
ATOM 677 C C . SER A 1 84 ? -2.589 -5.166 11.422 1.00 78.19 84 SER A C 1
ATOM 679 O O . SER A 1 84 ? -2.814 -3.992 11.737 1.00 78.19 84 SER A O 1
ATOM 681 N N . SER A 1 85 ? -3.069 -6.194 12.124 1.00 72.69 85 SER A N 1
ATOM 682 C CA . SER A 1 85 ? -3.890 -6.051 13.334 1.00 72.69 85 SER A CA 1
ATOM 683 C C . SER A 1 85 ? -3.130 -5.432 14.512 1.00 72.69 85 SER A C 1
ATOM 685 O O . SER A 1 85 ? -3.755 -4.906 15.425 1.00 72.69 85 SER A O 1
ATOM 687 N N . PHE A 1 86 ? -1.794 -5.497 14.502 1.00 70.94 86 PHE A N 1
ATOM 688 C CA . PHE A 1 86 ? -0.945 -5.151 15.649 1.00 70.94 86 PHE A CA 1
ATOM 689 C C . PHE A 1 86 ? -0.705 -3.655 15.856 1.00 70.94 86 PHE A C 1
ATOM 691 O O . PHE A 1 86 ? -0.026 -3.285 16.810 1.00 70.94 86 PHE A O 1
ATOM 698 N N . GLY A 1 87 ? -1.242 -2.782 15.007 1.00 67.88 87 GLY A N 1
ATOM 699 C CA . GLY A 1 87 ? -0.820 -1.385 15.053 1.00 67.88 87 GLY A CA 1
ATOM 700 C C . GLY A 1 87 ? 0.409 -1.136 14.187 1.00 67.88 87 GLY A C 1
ATOM 701 O O . GLY A 1 87 ? 1.208 -2.037 13.943 1.00 67.88 87 GLY A O 1
ATOM 702 N N . GLY A 1 88 ? 0.542 0.090 13.693 1.00 83.25 88 GLY A N 1
ATOM 703 C CA . GLY A 1 88 ? 1.669 0.532 12.877 1.00 83.25 88 GLY A CA 1
ATOM 704 C C . GLY A 1 88 ? 1.304 1.799 12.119 1.00 83.25 88 GLY A C 1
ATOM 705 O O . GLY A 1 88 ? 0.161 1.920 11.682 1.00 83.25 88 GLY A O 1
ATOM 706 N N . GLN A 1 89 ? 2.248 2.729 12.012 1.00 88.94 89 GLN A N 1
ATOM 707 C CA . GLN A 1 89 ? 2.112 3.899 11.148 1.00 88.94 89 GLN A CA 1
ATOM 708 C C . GLN A 1 89 ? 2.187 3.479 9.679 1.00 88.94 89 GLN A C 1
ATOM 710 O O . GLN A 1 89 ? 2.711 2.409 9.353 1.00 88.94 89 GLN A O 1
ATOM 715 N N . ASP A 1 90 ? 1.654 4.324 8.807 1.00 91.12 90 ASP A N 1
ATOM 716 C CA . ASP A 1 90 ? 1.807 4.163 7.367 1.00 91.12 90 ASP A CA 1
ATOM 717 C C . ASP A 1 90 ? 3.289 4.331 6.985 1.00 91.12 90 ASP A C 1
ATOM 719 O O . ASP A 1 90 ? 3.995 5.185 7.521 1.00 91.12 90 ASP A O 1
ATOM 723 N N . LEU A 1 91 ? 3.792 3.485 6.083 1.00 89.88 91 LEU A N 1
ATOM 724 C CA . LEU A 1 91 ? 5.210 3.468 5.705 1.00 89.88 91 LEU A CA 1
ATOM 725 C C . LEU A 1 91 ? 5.380 3.635 4.203 1.00 89.88 91 LEU A C 1
ATOM 727 O O . LEU A 1 91 ? 4.636 3.056 3.417 1.00 89.88 91 LEU A O 1
ATOM 731 N N . LEU A 1 92 ? 6.404 4.369 3.779 1.00 90.25 92 LEU A N 1
ATOM 732 C CA . LEU A 1 92 ? 6.735 4.476 2.363 1.00 90.25 92 LEU A 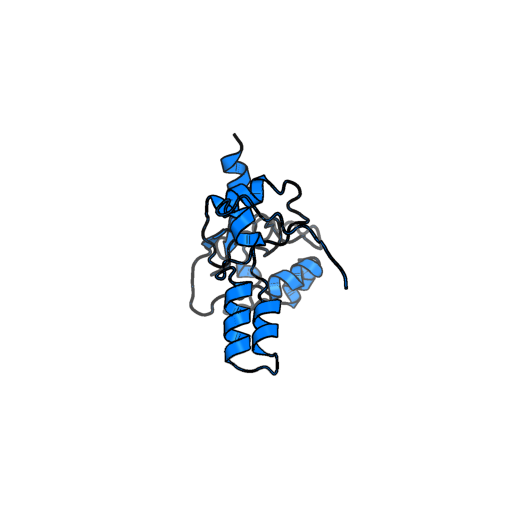CA 1
ATOM 733 C C . LEU A 1 92 ? 7.645 3.317 1.942 1.00 90.25 92 LEU A C 1
ATOM 735 O O . LEU A 1 92 ? 8.741 3.155 2.475 1.00 90.25 92 LEU A O 1
ATOM 739 N N . GLY A 1 93 ? 7.197 2.527 0.969 1.00 89.44 93 GLY A N 1
ATOM 740 C CA . GLY A 1 93 ? 7.914 1.362 0.458 1.00 89.44 93 GLY A CA 1
ATOM 741 C C . GLY A 1 93 ? 8.121 1.413 -1.053 1.00 89.44 93 GLY A C 1
ATOM 742 O O . GLY A 1 93 ? 7.372 2.043 -1.798 1.00 89.44 93 GLY A O 1
ATOM 743 N N . TRP A 1 94 ? 9.148 0.721 -1.530 1.00 90.12 94 TRP A N 1
ATOM 744 C CA . TRP A 1 94 ? 9.443 0.569 -2.948 1.00 90.12 94 TRP A CA 1
ATOM 745 C C . TRP A 1 94 ? 8.586 -0.535 -3.579 1.00 90.12 94 TRP A C 1
ATOM 747 O O . TRP A 1 94 ? 8.617 -1.689 -3.165 1.00 90.12 94 TRP A O 1
ATOM 757 N N . ASN A 1 95 ? 7.823 -0.208 -4.621 1.00 87.62 95 ASN A N 1
ATOM 758 C CA . ASN A 1 95 ? 6.833 -1.123 -5.200 1.00 87.62 95 ASN A CA 1
ATOM 759 C C . ASN A 1 95 ? 7.429 -2.227 -6.101 1.00 87.62 95 ASN A C 1
ATOM 761 O O . ASN A 1 95 ? 6.721 -3.161 -6.488 1.00 87.62 95 ASN A O 1
ATOM 765 N N . TYR A 1 96 ? 8.713 -2.121 -6.465 1.00 83.44 96 TYR A N 1
ATOM 766 C CA . TYR A 1 96 ? 9.384 -3.033 -7.406 1.00 83.44 96 TYR A CA 1
ATOM 767 C C . TYR A 1 96 ? 10.318 -4.048 -6.736 1.00 83.44 96 TYR A C 1
ATOM 769 O O . TYR A 1 96 ? 11.097 -4.716 -7.422 1.00 83.44 96 TYR A O 1
ATOM 777 N N . THR A 1 97 ? 10.241 -4.181 -5.413 1.00 82.75 97 THR A N 1
ATOM 778 C CA . THR A 1 97 ? 10.936 -5.211 -4.632 1.00 82.75 97 THR A CA 1
ATOM 779 C C . THR A 1 97 ? 9.978 -5.874 -3.643 1.00 82.75 97 THR A C 1
ATOM 781 O O . THR A 1 97 ? 8.998 -5.274 -3.208 1.00 82.75 97 THR A O 1
ATOM 784 N N . ASP A 1 98 ? 10.241 -7.143 -3.316 1.00 73.88 98 ASP A N 1
ATOM 785 C CA . ASP A 1 98 ? 9.382 -7.937 -2.423 1.00 73.88 98 ASP A CA 1
ATOM 786 C C . ASP A 1 98 ? 9.487 -7.471 -0.954 1.00 73.88 98 ASP A C 1
ATOM 788 O O . ASP A 1 98 ? 8.542 -7.627 -0.186 1.00 73.88 98 ASP A O 1
ATOM 792 N N . ASP A 1 99 ? 10.631 -6.902 -0.565 1.00 78.88 99 ASP A N 1
ATOM 793 C CA . ASP A 1 99 ? 10.920 -6.384 0.778 1.00 78.88 99 ASP A CA 1
ATOM 794 C C . ASP A 1 99 ? 10.588 -4.892 0.938 1.00 78.88 99 ASP A C 1
ATOM 796 O O . ASP A 1 99 ? 10.771 -4.334 2.017 1.00 78.88 99 ASP A O 1
ATOM 800 N N . GLY A 1 100 ? 10.119 -4.233 -0.126 1.00 83.81 100 GLY A N 1
ATOM 801 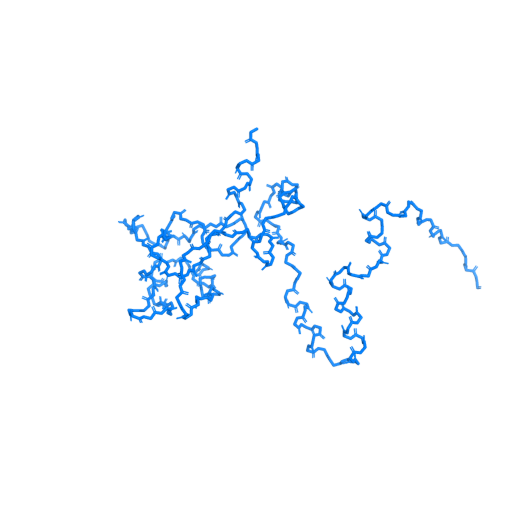C CA . GLY A 1 100 ? 9.851 -2.798 -0.122 1.00 83.81 100 GLY A CA 1
ATOM 802 C C . GLY A 1 100 ? 11.109 -1.924 -0.099 1.00 83.81 100 GLY A C 1
ATOM 803 O O . GLY A 1 100 ? 10.988 -0.705 0.000 1.00 83.81 100 GLY A O 1
ATOM 804 N N . MET A 1 101 ? 12.312 -2.498 -0.213 1.00 86.06 101 MET A N 1
ATOM 805 C CA . MET A 1 101 ? 13.563 -1.742 -0.144 1.00 86.06 101 MET A CA 1
ATOM 806 C C . MET A 1 101 ? 14.026 -1.308 -1.530 1.00 86.06 101 MET A C 1
ATOM 808 O O . MET A 1 101 ? 14.097 -2.103 -2.471 1.00 86.06 101 MET A O 1
ATOM 812 N N . TYR A 1 102 ? 14.395 -0.036 -1.664 1.00 85.50 102 TYR A N 1
ATOM 813 C CA . TYR A 1 102 ? 14.965 0.467 -2.907 1.00 85.50 102 TYR A CA 1
ATOM 814 C C . TYR A 1 102 ? 16.357 -0.128 -3.154 1.00 85.50 102 TYR A C 1
ATOM 816 O O . TYR A 1 102 ? 17.226 -0.128 -2.283 1.00 85.50 102 TYR A O 1
ATOM 824 N N . THR A 1 103 ? 16.606 -0.558 -4.391 1.00 84.44 103 THR A N 1
ATOM 825 C CA . THR A 1 103 ? 17.954 -0.902 -4.862 1.00 84.44 103 THR A CA 1
ATOM 826 C C . THR A 1 103 ? 18.257 -0.188 -6.172 1.00 84.44 103 THR A C 1
ATOM 828 O O . THR A 1 103 ? 17.373 -0.047 -7.022 1.00 84.44 103 THR A O 1
ATOM 831 N N . VAL A 1 104 ? 19.525 0.176 -6.399 1.00 84.50 104 VAL A N 1
ATOM 832 C CA . VAL A 1 104 ? 19.979 0.786 -7.668 1.00 84.50 104 VAL A CA 1
ATOM 833 C C . VAL A 1 104 ? 19.557 -0.062 -8.870 1.00 84.50 104 VAL A C 1
ATOM 835 O O . VAL A 1 104 ? 19.097 0.465 -9.876 1.00 84.50 104 VAL A O 1
ATOM 838 N N . LYS A 1 105 ? 19.629 -1.393 -8.740 1.00 82.00 105 LYS A N 1
ATOM 839 C CA . LYS A 1 105 ? 19.174 -2.334 -9.768 1.00 82.00 105 LYS A CA 1
ATOM 840 C C . LYS A 1 105 ? 17.686 -2.171 -10.088 1.00 82.00 105 LYS A C 1
ATOM 842 O O . LYS A 1 105 ? 17.324 -2.166 -11.258 1.00 82.00 105 LYS A O 1
ATOM 847 N N . SER A 1 106 ? 16.833 -2.066 -9.069 1.00 83.38 106 SER A N 1
ATOM 848 C CA . SER A 1 106 ? 15.388 -1.898 -9.260 1.00 83.38 106 SER A CA 1
ATOM 849 C C . SER A 1 106 ? 15.017 -0.520 -9.821 1.00 83.38 106 SER A C 1
ATOM 851 O O . SER A 1 106 ? 14.136 -0.442 -10.671 1.00 83.38 106 SER A O 1
ATOM 853 N N . GLY A 1 107 ? 15.727 0.545 -9.427 1.00 84.75 107 GLY A N 1
ATOM 854 C CA . GLY A 1 107 ? 15.548 1.884 -9.998 1.00 84.75 107 GLY A CA 1
ATOM 855 C C . GLY A 1 107 ? 15.995 1.964 -11.459 1.00 84.75 107 GLY A C 1
ATOM 856 O O . GLY A 1 107 ? 15.258 2.456 -12.306 1.00 84.75 107 GLY A O 1
ATOM 857 N N . TYR A 1 108 ? 17.157 1.393 -11.787 1.00 84.75 108 TYR A N 1
ATOM 858 C CA . TYR A 1 108 ? 17.622 1.283 -13.173 1.00 84.75 108 TYR A CA 1
ATOM 859 C C . TYR A 1 108 ? 16.683 0.433 -14.032 1.00 84.75 108 TYR A C 1
ATOM 861 O O . TYR A 1 108 ? 16.390 0.770 -15.175 1.00 84.75 108 TYR A O 1
ATOM 869 N N . TRP A 1 109 ? 16.175 -0.671 -13.478 1.00 82.62 109 TRP A N 1
ATOM 870 C CA . TRP A 1 109 ? 15.167 -1.472 -14.161 1.00 82.62 109 TRP A CA 1
ATOM 871 C C . TRP A 1 109 ? 13.924 -0.632 -14.468 1.00 82.62 109 TRP A C 1
ATOM 873 O O . TRP A 1 109 ? 13.494 -0.618 -15.614 1.00 82.62 109 TRP A O 1
ATOM 883 N N . LEU A 1 110 ? 13.408 0.135 -13.505 1.00 83.56 110 LEU A N 1
ATOM 884 C CA . LEU A 1 110 ? 12.275 1.032 -13.734 1.00 83.56 110 LEU A CA 1
ATOM 885 C C . LEU A 1 110 ? 12.572 2.072 -14.828 1.00 83.56 110 LEU A C 1
ATOM 887 O O . LEU A 1 110 ? 11.728 2.297 -15.689 1.00 83.56 110 LEU A O 1
ATOM 891 N N . SER A 1 111 ? 13.780 2.651 -14.850 1.00 81.81 111 SER A N 1
ATOM 892 C CA . SER A 1 111 ? 14.156 3.676 -15.841 1.00 81.81 111 SER A CA 1
ATOM 893 C C . SER A 1 111 ? 14.190 3.128 -17.265 1.00 81.81 111 SER A C 1
ATOM 895 O O . SER A 1 111 ? 13.866 3.832 -18.216 1.00 81.81 111 SER A O 1
ATOM 897 N N . MET A 1 112 ? 14.594 1.866 -17.411 1.00 79.06 112 MET A N 1
ATOM 898 C CA . MET A 1 112 ? 14.691 1.190 -18.703 1.00 79.06 112 MET A CA 1
ATOM 899 C C . MET A 1 112 ? 13.340 0.714 -19.238 1.00 79.06 112 MET A C 1
ATOM 901 O O . MET A 1 112 ? 13.228 0.429 -20.427 1.00 79.06 112 MET A O 1
ATOM 905 N N . HIS A 1 113 ? 12.312 0.633 -18.392 1.00 73.06 113 HIS A N 1
ATOM 906 C CA . HIS A 1 113 ? 10.975 0.210 -18.798 1.00 73.06 113 HIS A CA 1
ATOM 907 C C . HIS A 1 113 ? 10.027 1.413 -18.784 1.00 73.06 113 HIS A C 1
ATOM 909 O O . HIS A 1 113 ? 9.121 1.515 -17.960 1.00 73.06 113 HIS A O 1
ATOM 915 N N . SER A 1 114 ? 10.244 2.313 -19.748 1.00 57.50 114 SER A N 1
ATOM 916 C CA . SER A 1 114 ? 9.567 3.608 -19.934 1.00 57.50 114 SER A CA 1
ATOM 917 C C . SER A 1 114 ? 8.036 3.526 -19.998 1.00 57.50 114 SER A C 1
ATOM 919 O O . SER A 1 114 ? 7.354 4.530 -19.824 1.00 57.50 114 SER A O 1
ATOM 921 N N . ASN A 1 115 ? 7.484 2.334 -20.243 1.00 60.72 115 ASN A N 1
ATOM 922 C CA . ASN A 1 115 ? 6.052 2.077 -20.339 1.00 60.72 115 ASN A CA 1
ATOM 923 C C . ASN A 1 115 ? 5.554 1.362 -19.074 1.00 60.72 115 ASN A C 1
ATOM 925 O O . ASN A 1 115 ? 5.156 0.199 -19.104 1.00 60.72 115 ASN A O 1
ATOM 929 N N . VAL A 1 116 ? 5.626 2.068 -17.943 1.00 58.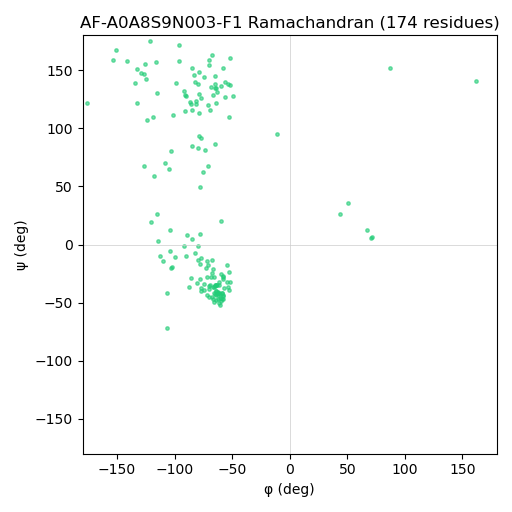84 116 VAL A N 1
ATOM 930 C CA . VAL A 1 116 ? 5.430 1.558 -16.569 1.00 58.84 116 VAL A CA 1
ATOM 931 C C . VAL A 1 116 ? 4.105 0.799 -16.372 1.00 58.84 116 VAL A C 1
ATOM 933 O O . VAL A 1 116 ? 4.010 -0.077 -15.517 1.00 58.84 116 VAL A O 1
ATOM 936 N N . HIS A 1 117 ? 3.104 1.080 -17.212 1.00 56.28 117 HIS A N 1
ATOM 937 C CA . HIS A 1 117 ? 1.784 0.441 -17.217 1.00 56.28 117 HIS A CA 1
ATOM 938 C C . HIS A 1 117 ? 1.755 -1.009 -17.733 1.00 56.28 117 HIS A C 1
ATOM 940 O O . HIS A 1 117 ? 0.754 -1.693 -17.541 1.00 56.28 117 HIS A O 1
ATOM 946 N N . GLN A 1 118 ? 2.812 -1.491 -18.397 1.00 51.38 118 GLN A N 1
ATOM 947 C CA . GLN A 1 118 ? 2.860 -2.838 -18.995 1.00 51.38 118 GLN A CA 1
ATOM 948 C C . GLN A 1 118 ? 3.886 -3.764 -18.334 1.00 51.38 118 GLN A C 1
ATOM 950 O O . GLN A 1 118 ? 4.087 -4.897 -18.776 1.00 51.38 118 GLN A O 1
ATOM 955 N N . VAL A 1 119 ? 4.563 -3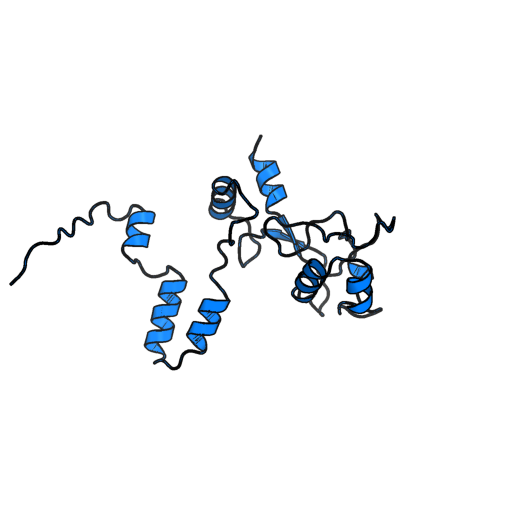.297 -17.287 1.00 53.75 119 VAL A N 1
ATOM 956 C CA . VAL A 1 119 ? 5.729 -3.992 -16.754 1.00 53.75 119 VAL A CA 1
ATOM 957 C C . VAL A 1 119 ? 5.337 -4.766 -15.511 1.00 53.75 119 VAL A C 1
ATOM 959 O O . VAL A 1 119 ? 5.044 -4.194 -14.462 1.00 53.75 119 VAL A O 1
ATOM 962 N N . ASN A 1 120 ? 5.363 -6.092 -15.625 1.00 54.84 120 ASN A N 1
ATOM 963 C CA . ASN A 1 120 ? 5.266 -6.950 -14.458 1.00 54.84 120 ASN A CA 1
ATOM 964 C C . ASN A 1 120 ? 6.512 -6.669 -13.596 1.00 54.84 120 ASN A C 1
ATOM 966 O O . ASN A 1 120 ? 7.629 -6.784 -14.115 1.00 54.84 120 ASN A O 1
ATOM 970 N N . PRO A 1 121 ? 6.373 -6.244 -12.329 1.00 54.56 121 PRO A N 1
ATOM 971 C CA . PRO A 1 121 ? 7.520 -6.029 -11.455 1.00 54.56 121 PRO A CA 1
ATOM 972 C C . PRO A 1 121 ? 8.413 -7.271 -11.436 1.00 54.56 121 PRO A C 1
ATOM 974 O O . PRO A 1 121 ? 7.959 -8.390 -11.674 1.00 54.56 121 PRO A O 1
ATOM 977 N N . LEU A 1 122 ? 9.667 -7.094 -11.021 1.00 55.59 122 LEU A N 1
ATOM 978 C CA . LEU A 1 122 ? 10.596 -8.173 -10.652 1.00 55.59 122 LEU A CA 1
ATOM 979 C C . LEU A 1 122 ? 10.089 -9.057 -9.487 1.00 55.59 122 LEU A C 1
ATOM 981 O O . LEU A 1 122 ? 10.883 -9.747 -8.846 1.00 55.59 122 LEU A O 1
ATOM 985 N N . ARG A 1 123 ? 8.778 -9.063 -9.210 1.00 54.72 123 ARG A N 1
ATOM 986 C CA . ARG A 1 123 ? 8.102 -10.048 -8.381 1.00 54.72 123 ARG A CA 1
ATOM 987 C C . ARG A 1 123 ? 8.464 -11.403 -8.947 1.00 54.72 123 ARG A C 1
ATOM 989 O O . ARG A 1 123 ? 8.046 -11.796 -10.036 1.00 54.72 123 ARG A O 1
ATOM 996 N N . ARG A 1 124 ? 9.273 -12.131 -8.190 1.00 56.78 124 ARG A N 1
ATOM 997 C CA . ARG A 1 124 ? 9.485 -13.554 -8.413 1.00 56.78 124 ARG A CA 1
ATOM 998 C C . ARG A 1 124 ? 8.162 -14.250 -8.162 1.00 56.78 124 ARG A C 1
ATOM 1000 O O . ARG A 1 124 ? 7.921 -14.663 -7.027 1.00 56.78 124 ARG A O 1
ATOM 1007 N N . SER A 1 125 ? 7.350 -14.302 -9.217 1.00 61.03 125 SER A N 1
ATOM 1008 C CA . SER A 1 125 ? 6.028 -14.915 -9.352 1.00 61.03 125 SER A CA 1
ATOM 1009 C C . SER A 1 125 ? 5.689 -15.794 -8.156 1.00 61.03 125 SER A C 1
ATOM 1011 O O . SER A 1 125 ? 6.122 -16.954 -8.057 1.00 61.03 125 SER A O 1
ATOM 1013 N N . VAL A 1 126 ? 4.968 -15.197 -7.212 1.00 61.53 126 VAL A N 1
ATOM 1014 C CA . VAL A 1 126 ? 4.475 -15.877 -6.013 1.00 61.53 126 VAL A CA 1
ATOM 1015 C C . VAL A 1 126 ? 3.613 -17.068 -6.437 1.00 61.53 126 VAL A C 1
ATOM 1017 O O . VAL A 1 126 ? 3.648 -18.115 -5.797 1.00 61.53 126 VAL A O 1
ATOM 1020 N N . GLU A 1 127 ? 2.957 -16.962 -7.593 1.00 66.44 127 GLU A N 1
ATOM 1021 C CA . GLU A 1 127 ? 2.169 -18.006 -8.235 1.00 66.44 127 GLU A CA 1
ATOM 1022 C C . GLU A 1 127 ? 3.032 -19.201 -8.657 1.00 66.44 127 GLU A C 1
ATOM 1024 O O . GLU A 1 127 ? 2.693 -20.332 -8.315 1.00 66.44 127 GLU A O 1
ATOM 1029 N N . LEU A 1 128 ? 4.179 -18.989 -9.325 1.00 68.44 128 LEU A N 1
ATOM 1030 C CA . LEU A 1 128 ? 5.076 -20.102 -9.691 1.00 68.44 128 LEU A CA 1
ATOM 1031 C C . LEU A 1 128 ? 5.701 -20.743 -8.452 1.00 68.44 128 LEU A C 1
ATOM 1033 O O . LEU A 1 128 ? 5.860 -21.961 -8.404 1.00 68.44 128 LEU A O 1
ATOM 1037 N N . LYS A 1 129 ? 6.027 -19.940 -7.431 1.00 70.94 129 LYS A N 1
ATOM 1038 C CA . LYS A 1 129 ? 6.515 -20.448 -6.143 1.00 70.94 129 LYS A CA 1
ATOM 1039 C C . LYS A 1 129 ? 5.458 -21.323 -5.463 1.00 70.94 129 LYS A C 1
ATOM 1041 O O . LYS A 1 129 ? 5.772 -22.425 -5.021 1.00 70.94 129 LYS A O 1
ATOM 1046 N N . ALA A 1 130 ? 4.207 -20.870 -5.412 1.00 75.12 130 ALA A N 1
ATOM 1047 C CA . ALA A 1 130 ? 3.099 -21.627 -4.838 1.00 75.12 130 ALA A CA 1
ATOM 1048 C C . ALA A 1 130 ? 2.792 -22.901 -5.647 1.00 75.12 130 ALA A C 1
ATOM 1050 O O . ALA A 1 130 ? 2.595 -23.968 -5.063 1.00 75.12 130 ALA A O 1
ATOM 1051 N N . ALA A 1 131 ? 2.804 -22.816 -6.980 1.00 79.81 131 ALA A N 1
ATOM 1052 C CA . ALA A 1 131 ? 2.609 -23.955 -7.875 1.00 79.81 131 ALA A CA 1
ATOM 1053 C C . ALA A 1 131 ? 3.709 -25.015 -7.702 1.00 79.81 131 ALA A C 1
ATOM 1055 O O . ALA A 1 131 ? 3.414 -26.207 -7.617 1.00 79.81 131 ALA A O 1
ATOM 1056 N N . LEU A 1 132 ? 4.967 -24.588 -7.559 1.00 84.38 132 LEU A N 1
ATOM 1057 C CA . LEU A 1 132 ? 6.109 -25.474 -7.330 1.00 84.38 132 LEU A CA 1
ATOM 1058 C C . LEU A 1 132 ? 5.949 -26.319 -6.063 1.00 84.38 132 LEU A C 1
ATOM 1060 O O . LEU A 1 132 ? 6.254 -27.514 -6.067 1.00 84.38 132 LEU A O 1
ATOM 1064 N N . TRP A 1 133 ? 5.457 -25.719 -4.979 1.00 82.81 133 TRP A N 1
ATOM 1065 C CA . TRP A 1 133 ? 5.263 -26.440 -3.723 1.00 82.81 133 TRP A CA 1
ATOM 1066 C C . TRP A 1 133 ? 4.056 -27.383 -3.764 1.00 82.81 133 TRP A C 1
ATOM 1068 O O . TRP A 1 133 ? 4.140 -28.484 -3.209 1.00 82.81 133 TRP A O 1
ATOM 1078 N N . LYS A 1 134 ? 2.993 -27.005 -4.486 1.00 84.50 134 LYS A N 1
ATOM 1079 C CA . LYS A 1 134 ? 1.792 -27.830 -4.716 1.00 84.50 134 LYS A CA 1
ATOM 1080 C C . LYS A 1 134 ? 2.012 -28.993 -5.690 1.00 84.50 134 LYS A C 1
ATOM 1082 O O . LYS A 1 134 ? 1.244 -29.948 -5.668 1.00 84.50 134 LYS A O 1
ATOM 1087 N N . MET A 1 135 ? 3.047 -28.942 -6.526 1.00 85.88 135 MET A N 1
ATOM 1088 C CA . MET A 1 135 ? 3.356 -29.997 -7.493 1.00 85.88 135 MET A CA 1
ATOM 1089 C C . MET A 1 135 ? 3.616 -31.343 -6.799 1.00 85.88 135 MET A C 1
ATOM 1091 O O . MET A 1 135 ? 4.347 -31.411 -5.808 1.00 85.88 135 MET A O 1
ATOM 1095 N N . ASN A 1 136 ? 3.070 -32.435 -7.335 1.00 84.62 136 ASN A N 1
ATOM 1096 C CA . ASN A 1 136 ? 3.385 -33.780 -6.857 1.00 84.62 136 ASN A CA 1
ATOM 1097 C C . ASN A 1 136 ? 4.727 -34.246 -7.445 1.00 84.62 136 ASN A C 1
ATOM 1099 O O . ASN A 1 136 ? 4.781 -34.890 -8.488 1.00 84.62 136 ASN A O 1
ATOM 1103 N N . ALA A 1 137 ? 5.824 -33.843 -6.810 1.00 87.25 137 ALA A N 1
ATOM 1104 C CA . ALA A 1 137 ? 7.182 -34.151 -7.242 1.00 87.25 137 ALA A CA 1
ATOM 1105 C C . ALA A 1 137 ? 8.090 -34.447 -6.049 1.00 87.25 137 ALA A C 1
ATOM 1107 O O . ALA A 1 137 ? 7.839 -33.992 -4.930 1.00 87.25 137 ALA A O 1
ATOM 1108 N N . ALA A 1 138 ? 9.189 -35.160 -6.304 1.00 90.62 138 ALA A N 1
ATOM 1109 C CA . ALA A 1 138 ? 10.177 -35.465 -5.280 1.00 90.62 138 ALA A CA 1
ATOM 1110 C C . ALA A 1 138 ? 10.723 -34.174 -4.620 1.00 90.62 138 ALA A C 1
ATOM 1112 O O . ALA A 1 138 ? 11.022 -33.206 -5.329 1.00 90.62 138 ALA A O 1
ATOM 1113 N N . PRO A 1 139 ? 10.945 -34.150 -3.289 1.00 86.38 139 PRO A N 1
ATOM 1114 C CA . PRO A 1 139 ? 11.437 -32.966 -2.573 1.00 86.38 139 PRO A CA 1
ATOM 1115 C C . PRO A 1 139 ? 12.737 -32.378 -3.137 1.00 86.38 139 PRO A C 1
ATOM 1117 O O . PRO A 1 139 ? 12.921 -31.159 -3.130 1.00 86.38 139 PRO A O 1
ATOM 1120 N N . LYS A 1 140 ? 13.617 -33.236 -3.677 1.00 84.19 140 LYS A N 1
ATOM 1121 C CA . LYS A 1 140 ? 14.858 -32.828 -4.356 1.00 84.19 140 LYS A CA 1
ATOM 1122 C C . LYS A 1 140 ? 14.583 -31.991 -5.609 1.00 84.19 140 LYS A C 1
ATOM 1124 O O . LYS A 1 140 ? 15.245 -30.979 -5.821 1.00 84.19 140 LYS A O 1
ATOM 1129 N N . LEU A 1 141 ? 13.581 -32.372 -6.405 1.00 83.62 141 LEU A N 1
ATOM 1130 C CA . LEU A 1 141 ? 13.199 -31.652 -7.620 1.00 83.62 141 LEU A CA 1
ATOM 1131 C C . LEU A 1 141 ? 12.544 -30.306 -7.286 1.00 83.62 141 LEU A C 1
ATOM 1133 O O . LEU A 1 141 ? 12.852 -29.303 -7.924 1.00 83.62 141 LEU A O 1
ATOM 1137 N N . LYS A 1 142 ? 11.718 -30.256 -6.231 1.00 86.12 142 LYS A N 1
ATOM 1138 C CA . LYS A 1 142 ? 11.153 -28.996 -5.719 1.00 86.12 142 LYS A CA 1
ATOM 1139 C C . LYS A 1 142 ? 12.250 -28.023 -5.289 1.00 86.12 142 LYS A C 1
ATOM 1141 O O . LYS A 1 142 ? 12.259 -26.882 -5.736 1.00 86.12 142 LYS A O 1
ATOM 1146 N N . HIS A 1 143 ? 13.221 -28.480 -4.495 1.00 82.19 143 HIS A N 1
ATOM 1147 C CA . HIS A 1 143 ? 14.357 -27.649 -4.075 1.00 82.19 143 HIS A CA 1
ATOM 1148 C C . HIS A 1 143 ? 15.205 -27.164 -5.254 1.00 82.19 143 HIS A C 1
ATOM 1150 O O . HIS A 1 143 ? 15.608 -26.001 -5.289 1.00 82.19 143 HIS A O 1
ATOM 1156 N N . PHE A 1 144 ? 15.464 -28.031 -6.234 1.00 82.00 144 PHE A N 1
ATOM 1157 C CA . PHE A 1 144 ? 16.188 -27.660 -7.447 1.00 82.00 144 PHE A CA 1
ATOM 1158 C C . PHE A 1 144 ? 15.458 -26.558 -8.226 1.00 82.00 144 PHE A C 1
ATOM 1160 O O . PHE A 1 144 ? 16.038 -25.509 -8.504 1.00 82.00 144 PHE A O 1
ATOM 1167 N N . LEU A 1 145 ? 14.169 -26.749 -8.510 1.00 80.38 145 LEU A N 1
ATOM 1168 C CA . LEU A 1 145 ? 13.350 -25.771 -9.227 1.00 80.38 145 LEU A CA 1
ATOM 1169 C C . LEU A 1 145 ? 13.188 -24.467 -8.435 1.00 80.38 145 LEU A C 1
ATOM 1171 O O . LEU A 1 145 ? 13.207 -23.389 -9.022 1.00 80.38 145 LEU A O 1
ATOM 1175 N N . TRP A 1 146 ? 13.119 -24.539 -7.103 1.00 79.00 146 TRP A N 1
ATOM 1176 C CA . TRP A 1 146 ? 13.099 -23.364 -6.236 1.00 79.00 146 TRP A CA 1
ATOM 1177 C C . TRP A 1 146 ? 14.371 -22.536 -6.426 1.00 79.00 146 TRP A C 1
ATOM 1179 O O . TRP A 1 146 ? 14.300 -21.331 -6.652 1.00 79.00 146 TRP A O 1
ATOM 1189 N N . ARG A 1 147 ? 15.545 -23.182 -6.443 1.00 74.69 147 ARG A N 1
ATOM 1190 C CA . ARG A 1 147 ? 16.820 -22.508 -6.732 1.00 74.69 147 ARG A CA 1
ATOM 1191 C C . ARG A 1 147 ? 16.885 -21.926 -8.147 1.00 74.69 147 ARG A C 1
ATOM 1193 O O . ARG A 1 147 ? 17.482 -20.864 -8.320 1.00 74.69 147 ARG A O 1
ATOM 1200 N N . VAL A 1 148 ? 16.273 -22.577 -9.138 1.00 72.12 148 VAL A N 1
ATOM 1201 C CA . VAL A 1 148 ? 16.168 -22.059 -10.516 1.00 72.12 148 VAL A CA 1
ATOM 1202 C C . VAL A 1 148 ? 15.298 -20.802 -10.567 1.00 72.12 148 VAL A C 1
ATOM 1204 O O . VAL A 1 148 ? 15.744 -19.785 -11.094 1.00 72.12 148 VAL A O 1
ATOM 1207 N N . LEU A 1 149 ? 14.106 -20.827 -9.961 1.00 69.81 149 LEU A N 1
ATOM 1208 C CA . LEU A 1 149 ? 13.213 -19.661 -9.857 1.00 69.81 149 LEU A CA 1
ATOM 1209 C C . LEU A 1 149 ? 13.863 -18.508 -9.075 1.00 69.81 149 LEU A C 1
ATOM 1211 O O . LEU A 1 149 ? 13.657 -17.326 -9.367 1.00 69.81 149 LEU A O 1
ATOM 1215 N N . LEU A 1 150 ? 14.704 -18.843 -8.096 1.00 66.12 150 LEU A N 1
ATOM 1216 C CA . LEU A 1 150 ? 15.523 -17.882 -7.367 1.00 66.12 150 LEU A CA 1
ATOM 1217 C C . LEU A 1 150 ? 16.770 -17.407 -8.132 1.00 66.12 150 LEU A C 1
ATOM 1219 O O . LEU A 1 150 ? 17.587 -16.690 -7.552 1.00 66.12 150 LEU A O 1
ATOM 1223 N N . GLU A 1 151 ? 16.924 -17.736 -9.423 1.00 60.75 151 GLU A N 1
ATOM 1224 C CA . GLU A 1 151 ? 18.124 -17.459 -10.239 1.00 60.75 151 GLU A CA 1
ATOM 1225 C C . GLU A 1 151 ? 19.443 -17.759 -9.489 1.00 60.75 151 GLU A C 1
ATOM 1227 O O . GLU A 1 151 ? 20.486 -17.155 -9.748 1.00 60.75 151 GLU A O 1
ATOM 1232 N N . ALA A 1 152 ? 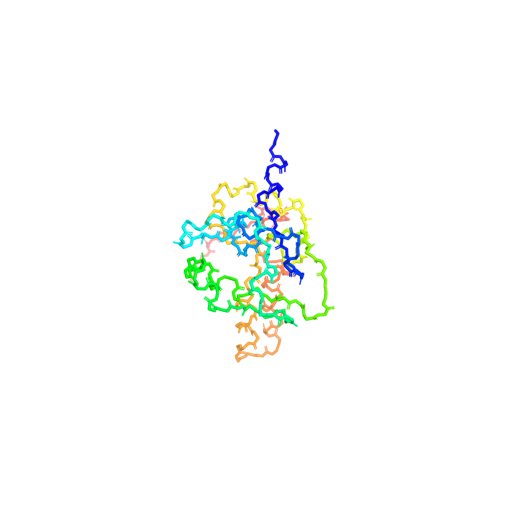19.388 -18.678 -8.521 1.00 56.91 152 ALA A N 1
ATOM 1233 C CA . ALA A 1 152 ? 20.483 -19.077 -7.640 1.00 56.91 152 ALA A CA 1
ATOM 1234 C C . ALA A 1 152 ? 21.289 -20.235 -8.249 1.00 56.91 152 ALA A C 1
ATOM 1236 O O . ALA A 1 152 ? 22.129 -20.855 -7.589 1.00 56.91 152 ALA A O 1
ATOM 1237 N N . MET A 1 153 ? 20.984 -20.549 -9.507 1.00 55.09 153 MET A N 1
ATOM 1238 C CA . MET A 1 153 ? 21.680 -21.498 -10.347 1.00 55.09 153 MET A CA 1
ATOM 1239 C C . MET A 1 153 ? 22.292 -20.734 -11.522 1.00 55.09 153 MET A C 1
ATOM 1241 O O . MET A 1 153 ? 21.581 -19.967 -12.174 1.00 55.09 153 MET A O 1
ATOM 1245 N N . PRO A 1 154 ? 23.583 -20.922 -11.820 1.00 49.44 154 PRO A N 1
ATOM 1246 C CA . PRO A 1 154 ? 24.198 -20.367 -13.013 1.00 49.44 154 PRO A CA 1
ATOM 1247 C C . PRO A 1 154 ? 23.717 -21.158 -14.235 1.00 49.44 154 PRO A C 1
ATOM 1249 O O . PRO A 1 154 ? 24.376 -22.073 -14.711 1.00 49.44 154 PRO A O 1
ATOM 1252 N N . VAL A 1 155 ? 22.522 -20.837 -14.726 1.00 57.22 155 VAL A N 1
ATOM 1253 C CA . VAL A 1 155 ? 22.043 -21.325 -16.025 1.00 57.22 155 VAL A CA 1
ATOM 1254 C C . VAL A 1 155 ? 22.700 -20.468 -17.117 1.00 57.22 155 VAL A C 1
ATOM 1256 O O . VAL A 1 155 ? 22.963 -19.287 -16.881 1.00 57.22 155 VAL A O 1
ATOM 1259 N N . GLY A 1 156 ? 22.981 -21.017 -18.305 1.00 55.62 156 GLY A N 1
ATOM 1260 C CA . GLY A 1 156 ? 23.752 -20.324 -19.358 1.00 55.62 156 GLY A CA 1
ATOM 1261 C C . GLY A 1 156 ? 23.230 -18.924 -19.724 1.00 55.62 156 GLY A C 1
ATOM 1262 O O . GLY A 1 156 ? 24.012 -18.008 -19.970 1.00 55.62 156 GLY A O 1
ATOM 1263 N N . SER A 1 157 ? 21.915 -18.705 -19.646 1.00 54.62 157 SER A N 1
ATOM 1264 C CA . SER A 1 157 ? 21.282 -17.391 -19.827 1.00 54.62 157 SER A CA 1
ATOM 1265 C C . SER A 1 157 ? 21.644 -16.378 -18.728 1.00 54.62 157 SER A C 1
ATOM 1267 O O . SER A 1 157 ? 21.842 -15.198 -19.017 1.00 54.62 157 SER A O 1
ATOM 1269 N N . ILE A 1 158 ? 21.791 -16.822 -17.476 1.00 53.81 158 ILE A N 1
ATOM 1270 C CA . ILE A 1 158 ? 22.192 -15.998 -16.324 1.00 53.81 158 ILE A CA 1
ATOM 1271 C C . ILE A 1 158 ? 23.690 -15.681 -16.388 1.00 53.81 158 ILE A C 1
ATOM 1273 O O . ILE A 1 158 ? 24.077 -14.550 -16.098 1.00 53.81 158 ILE A O 1
ATOM 1277 N N . LEU A 1 159 ? 24.523 -16.637 -16.810 1.00 55.41 159 LEU A N 1
ATOM 1278 C CA . LEU A 1 159 ? 25.961 -16.422 -17.024 1.00 55.41 159 LEU A CA 1
ATOM 1279 C C . LEU A 1 159 ? 26.224 -15.427 -18.162 1.00 55.41 159 LEU A C 1
ATOM 1281 O O . LEU A 1 159 ? 27.028 -14.509 -17.992 1.00 55.41 159 LEU A O 1
ATOM 1285 N N . LYS A 1 160 ? 25.478 -15.538 -19.271 1.00 55.66 160 LYS A N 1
ATOM 1286 C CA . LYS A 1 160 ? 25.524 -14.585 -20.392 1.00 55.66 160 LYS A CA 1
ATOM 1287 C C . LYS A 1 160 ? 25.055 -13.190 -19.966 1.00 55.66 160 LYS A C 1
ATOM 1289 O O . LYS A 1 160 ? 25.717 -12.198 -20.255 1.00 55.66 160 LYS A O 1
ATOM 1294 N N . ARG A 1 161 ? 23.965 -13.104 -19.192 1.00 56.06 161 ARG A N 1
ATOM 1295 C CA . ARG A 1 161 ? 23.447 -11.837 -18.639 1.00 56.06 161 ARG A CA 1
ATOM 1296 C C . ARG A 1 161 ? 24.410 -11.178 -17.645 1.00 56.06 161 ARG A C 1
ATOM 1298 O O . ARG A 1 161 ? 24.497 -9.957 -17.610 1.00 56.06 161 ARG A O 1
ATOM 1305 N N . ARG A 1 162 ? 25.140 -11.966 -16.848 1.00 56.41 162 ARG A N 1
ATOM 1306 C CA . ARG A 1 162 ? 26.166 -11.481 -15.904 1.00 56.41 162 ARG A CA 1
ATOM 1307 C C . ARG A 1 162 ? 27.543 -11.265 -16.554 1.00 56.41 162 ARG A C 1
ATOM 1309 O O . ARG A 1 162 ? 28.478 -10.935 -15.838 1.00 56.41 162 ARG A O 1
ATOM 1316 N N . ARG A 1 163 ? 27.662 -11.440 -17.880 1.00 55.91 163 ARG A N 1
ATOM 1317 C CA . ARG A 1 163 ? 28.915 -11.368 -18.660 1.00 55.91 163 ARG A CA 1
ATOM 1318 C C . ARG A 1 163 ? 30.053 -12.224 -18.086 1.00 55.91 163 ARG A C 1
ATOM 1320 O O . ARG A 1 163 ? 31.210 -11.834 -18.146 1.00 55.91 163 ARG A O 1
ATOM 1327 N N . VAL A 1 164 ? 29.721 -13.386 -17.525 1.00 58.47 164 VAL A N 1
ATOM 1328 C CA . VAL A 1 164 ? 30.717 -14.311 -16.956 1.00 58.47 164 VAL A CA 1
ATOM 1329 C C . VAL A 1 164 ? 31.290 -15.246 -18.029 1.00 58.47 164 VAL A C 1
ATOM 1331 O O . VAL A 1 164 ? 32.446 -15.638 -17.935 1.00 58.47 164 VAL A O 1
ATOM 1334 N N . CYS A 1 165 ? 30.526 -15.565 -19.081 1.00 47.53 165 CYS A N 1
ATOM 1335 C CA . CYS A 1 165 ? 31.006 -16.343 -20.230 1.00 47.53 165 CYS A CA 1
ATOM 1336 C C . CYS A 1 165 ? 30.575 -15.655 -21.533 1.00 47.53 165 CYS A C 1
ATOM 1338 O O . CYS A 1 165 ? 29.378 -15.432 -21.734 1.00 47.53 165 CYS A O 1
ATOM 1340 N N . GLN A 1 166 ? 31.538 -15.303 -22.392 1.00 48.34 166 GLN A N 1
ATOM 1341 C CA . GLN A 1 166 ? 31.285 -14.703 -23.709 1.00 48.34 166 GLN A CA 1
ATOM 1342 C C . GLN A 1 166 ? 31.139 -15.721 -24.846 1.00 48.34 166 GLN A C 1
ATOM 1344 O O . GLN A 1 166 ? 30.615 -15.343 -25.886 1.00 48.34 166 GLN A O 1
ATOM 1349 N N . ASP A 1 167 ? 31.431 -17.005 -24.631 1.00 46.09 167 ASP A N 1
ATOM 1350 C CA . ASP A 1 167 ? 31.322 -18.009 -25.690 1.00 46.09 167 ASP A CA 1
ATOM 1351 C C . ASP A 1 167 ? 30.307 -19.096 -25.343 1.00 46.09 167 ASP A C 1
ATOM 1353 O O . ASP A 1 167 ? 30.518 -19.940 -24.475 1.00 46.09 167 ASP A O 1
ATOM 1357 N N . VAL A 1 168 ? 29.187 -19.085 -26.064 1.00 42.44 168 VAL A N 1
ATOM 1358 C CA . VAL A 1 168 ? 28.398 -20.297 -26.305 1.00 42.44 168 VAL A CA 1
ATOM 1359 C C . VAL A 1 168 ? 28.207 -20.400 -27.814 1.00 42.44 168 VAL A C 1
ATOM 1361 O O . VAL A 1 168 ? 27.107 -20.221 -28.331 1.00 42.44 168 VAL A O 1
ATOM 1364 N N . ASN A 1 169 ? 29.309 -20.653 -28.521 1.00 40.91 169 ASN A N 1
ATOM 1365 C CA . ASN A 1 169 ? 29.246 -21.362 -29.792 1.00 40.91 169 ASN A CA 1
ATOM 1366 C C . ASN A 1 169 ? 29.054 -22.839 -29.457 1.00 40.91 169 ASN A C 1
ATOM 1368 O O . ASN A 1 169 ? 30.007 -23.573 -29.223 1.00 40.91 169 ASN A O 1
ATOM 1372 N N . LEU A 1 170 ? 27.797 -23.265 -29.388 1.00 38.38 170 LEU A N 1
ATOM 1373 C CA . LEU A 1 170 ? 27.465 -24.661 -29.635 1.00 38.38 170 LEU A CA 1
ATOM 1374 C C . LEU A 1 170 ? 26.869 -24.699 -31.034 1.00 38.38 170 LEU A C 1
ATOM 1376 O O . LEU A 1 170 ? 25.652 -24.636 -31.221 1.00 38.38 170 LEU A O 1
ATOM 1380 N N . GLU A 1 171 ? 27.770 -24.701 -32.016 1.00 35.50 171 GLU A N 1
ATOM 1381 C CA . GLU A 1 171 ? 27.426 -25.037 -33.386 1.00 35.50 171 GLU A CA 1
ATOM 1382 C C . GLU A 1 171 ? 26.780 -26.423 -33.405 1.00 35.50 171 GLU A C 1
ATOM 1384 O O . GLU A 1 171 ? 27.290 -27.405 -32.865 1.00 35.50 171 GLU A O 1
ATOM 1389 N N . ARG A 1 172 ? 25.603 -26.469 -34.023 1.00 46.44 172 ARG A N 1
ATOM 1390 C CA . ARG A 1 172 ? 24.929 -27.694 -34.432 1.00 46.44 172 ARG A CA 1
ATOM 1391 C C . ARG A 1 172 ? 25.728 -28.313 -35.577 1.00 46.44 172 ARG A C 1
ATOM 1393 O O . ARG A 1 172 ? 25.797 -27.710 -36.644 1.00 46.44 172 ARG A O 1
ATOM 1400 N N . SER A 1 173 ? 26.296 -29.497 -35.366 1.00 32.56 173 SER A N 1
ATOM 1401 C CA . SER A 1 173 ? 26.945 -30.341 -36.387 1.00 32.56 173 SER A CA 1
ATOM 1402 C C . SER A 1 173 ? 27.373 -31.653 -35.702 1.00 32.56 173 SER A C 1
ATOM 1404 O O . SER A 1 173 ? 28.075 -31.577 -34.705 1.00 32.56 173 SER A O 1
ATOM 1406 N N . TRP A 1 174 ? 26.980 -32.878 -36.065 1.00 32.47 174 TRP A N 1
ATOM 1407 C CA . TRP A 1 174 ? 26.291 -33.432 -37.232 1.00 32.47 174 TRP A CA 1
ATOM 1408 C C . TRP A 1 174 ? 25.525 -34.721 -36.857 1.00 32.47 174 TRP A C 1
ATOM 1410 O O . TRP A 1 174 ? 25.839 -35.383 -35.872 1.00 32.47 174 TRP A O 1
ATOM 1420 N N . ILE A 1 175 ? 24.541 -35.042 -37.701 1.00 38.97 175 ILE A N 1
ATOM 1421 C CA . ILE A 1 175 ? 23.905 -36.351 -37.968 1.00 38.97 175 ILE A CA 1
ATOM 1422 C C . ILE A 1 175 ? 25.026 -37.371 -38.312 1.00 38.97 175 ILE A C 1
ATOM 1424 O O . ILE A 1 175 ? 26.002 -36.964 -38.940 1.00 38.97 175 ILE A O 1
ATOM 1428 N N . ILE A 1 176 ? 25.042 -38.631 -37.854 1.00 52.44 176 ILE A N 1
ATOM 1429 C CA . ILE A 1 176 ? 24.244 -39.829 -38.218 1.00 52.44 176 ILE A CA 1
ATOM 1430 C C . ILE A 1 176 ? 24.222 -40.774 -37.010 1.00 52.44 176 ILE A C 1
ATOM 1432 O O . ILE A 1 176 ? 25.294 -40.933 -36.385 1.00 52.44 176 ILE A O 1
#

Sequence (176 aa):
MEGKELLTTGLRVQIGNGEETLIWRDAWLPTHPPRAPRQRNHIDINDHTVNTLFLLGTRQWNIELLAQLMVPEDVDLVKQIVVSSFGGQDLLGWNYTDDGMYTVKSGYWLSMHSNVHQVNPLRRSVELKAALWKMNAAPKLKHFLWRVLLEAMPVGSILKRRRVCQDVNLERSWII

InterPro domains:
  IPR026960 Reverse transcriptase zinc-binding domain [PF13966] (102-165)

Solvent-accessible surface area (backbone atoms only — not comparable to full-atom values): 10610 Å² total; per-residue (Å²): 134,62,68,63,59,54,49,61,49,40,38,22,42,45,63,28,53,20,75,84,45,37,46,71,74,39,27,52,42,95,50,53,53,36,33,39,59,55,67,57,55,97,67,94,62,87,82,44,33,42,42,75,47,28,37,88,100,52,75,46,76,31,63,68,60,37,61,64,48,28,36,70,74,47,39,59,50,55,71,70,60,79,50,57,88,83,67,45,71,63,41,86,27,26,69,57,39,95,84,29,58,84,44,73,68,52,54,52,50,52,67,73,44,81,59,44,77,75,53,80,53,78,63,72,49,64,64,60,56,51,48,51,70,70,46,96,63,59,70,68,57,42,54,51,50,49,36,50,75,62,64,72,46,87,43,73,70,54,31,45,72,66,66,75,49,93,76,82,84,77,76,89,79,80,92,131

Mean predicted aligned error: 13.6 Å

Organism: Brassica cretica (NCBI:txid69181)

Foldseek 3Di:
DVLVVLQQQFKEKQDAQQPPAFQQAGQHFLAQRGHHFDFPDPDVPRGDTPNVQDDPPFPHGPLVVCVNTGDPVRSVRVNPRDHDRPGDHIDMFGSQDPVSDDDPVQSVVSVVCVPSRPDDGVPLPVPVLVVLVVDPDDPVVSVVVVCVSVVVDPDVVNCVVVVVDPDDPPDDDDDD

Secondary structure (DSSP, 8-state):
--HHHHHHHHEEEE-SS-SS-BTTTS--BS-SS-BPPPBSS----TT-BGGGGBPTTSSSB-HHHHHHHB-HHHHHHHHT----TT----EEEETTSTTS---HHHHHHHHH---GGG---S---HHHHHHHHHS---HHHHHHHHHHHTT-S--HHHHHHTTS------------

Radius of gyration: 21.55 Å; Cα contacts (8 Å, |Δi|>4): 211; chains: 1; bounding box: 51×56×54 Å

pLDDT: mean 77.2, std 16.09, range [32.47, 94.06]